Protein AF-A0A419DAK8-F1 (afdb_monomer_lite)

Radius of gyration: 29.43 Å; chains: 1; bounding box: 74×44×88 Å

Structure (mmCIF, N/CA/C/O backbone):
data_AF-A0A419DAK8-F1
#
_entry.id   AF-A0A419DAK8-F1
#
loop_
_atom_site.group_PDB
_atom_site.id
_atom_site.type_symbol
_atom_site.label_atom_id
_atom_site.label_alt_id
_atom_site.label_comp_id
_atom_site.label_asym_id
_atom_site.label_entity_id
_atom_site.label_seq_id
_atom_site.pdbx_PDB_ins_code
_atom_site.Cartn_x
_atom_site.Cartn_y
_atom_site.Cartn_z
_atom_site.occupancy
_atom_site.B_iso_or_equiv
_atom_site.auth_seq_id
_atom_site.auth_comp_id
_atom_site.auth_asym_id
_atom_site.auth_atom_id
_atom_site.pdbx_PDB_model_num
ATOM 1 N N . MET A 1 1 ? 48.525 21.077 -48.543 1.00 56.19 1 MET A N 1
ATOM 2 C CA . MET A 1 1 ? 48.512 20.520 -47.173 1.00 56.19 1 MET A CA 1
ATOM 3 C C . MET A 1 1 ? 47.841 19.169 -47.250 1.00 56.19 1 MET A C 1
ATOM 5 O O . MET A 1 1 ? 46.757 19.087 -47.816 1.00 56.19 1 MET A O 1
ATOM 9 N N . ASN A 1 2 ? 48.537 18.115 -46.832 1.00 69.75 2 ASN A N 1
ATOM 10 C CA . ASN A 1 2 ? 48.095 16.740 -47.052 1.00 69.75 2 ASN A CA 1
ATOM 11 C C . ASN A 1 2 ? 46.894 16.428 -46.152 1.00 69.75 2 ASN A C 1
ATOM 13 O O . ASN A 1 2 ? 46.934 16.707 -44.958 1.00 69.75 2 ASN A O 1
ATOM 17 N N . ASN A 1 3 ? 45.851 15.798 -46.702 1.00 80.44 3 ASN A N 1
ATOM 18 C CA . ASN A 1 3 ? 44.637 15.402 -45.966 1.00 80.44 3 ASN A CA 1
ATOM 19 C C . ASN A 1 3 ? 44.929 14.545 -44.716 1.00 80.44 3 ASN A C 1
ATOM 21 O O . ASN A 1 3 ? 44.118 14.469 -43.802 1.00 80.44 3 ASN A O 1
ATOM 25 N N . VAL A 1 4 ? 46.099 13.907 -44.659 1.00 86.81 4 VAL A N 1
ATOM 26 C CA . VAL A 1 4 ? 46.560 13.118 -43.509 1.00 86.81 4 VAL A CA 1
ATOM 27 C C . VAL A 1 4 ? 46.929 14.007 -42.311 1.00 86.81 4 VAL A C 1
ATOM 29 O O . VAL A 1 4 ? 46.666 13.643 -41.168 1.00 86.81 4 VAL A O 1
ATOM 32 N N . GLU A 1 5 ? 47.492 15.195 -42.546 1.00 83.81 5 GLU A N 1
ATOM 33 C CA . GLU A 1 5 ? 47.896 16.118 -41.475 1.00 83.81 5 GLU A CA 1
ATOM 34 C C . GLU A 1 5 ? 46.681 16.759 -40.795 1.00 83.81 5 GLU A C 1
ATOM 36 O O . GLU A 1 5 ? 46.658 16.895 -39.572 1.00 83.81 5 GLU A O 1
ATOM 41 N N . THR A 1 6 ? 45.639 17.094 -41.566 1.00 86.25 6 THR A N 1
ATOM 42 C CA . THR A 1 6 ? 44.396 17.662 -41.021 1.00 86.25 6 THR A CA 1
ATOM 43 C C . THR A 1 6 ? 43.626 16.645 -40.181 1.00 86.25 6 THR A C 1
ATOM 45 O O . THR A 1 6 ? 43.106 17.005 -39.126 1.00 86.25 6 THR A O 1
ATOM 48 N N . ILE A 1 7 ? 43.608 15.370 -40.589 1.00 88.25 7 ILE A N 1
ATOM 49 C CA . ILE A 1 7 ? 42.976 14.283 -39.826 1.00 88.25 7 ILE A CA 1
ATOM 50 C C . ILE A 1 7 ? 43.720 14.029 -38.509 1.00 88.25 7 ILE A C 1
ATOM 52 O O . ILE A 1 7 ? 43.078 13.929 -37.465 1.00 88.25 7 ILE A O 1
ATOM 56 N N . ASN A 1 8 ? 45.057 13.985 -38.519 1.00 89.19 8 ASN A N 1
ATOM 57 C CA . ASN A 1 8 ? 45.836 13.791 -37.290 1.00 89.19 8 ASN A CA 1
ATOM 58 C C . ASN A 1 8 ? 45.675 14.954 -36.302 1.00 89.19 8 ASN A C 1
ATOM 60 O O . ASN A 1 8 ? 45.572 14.729 -35.095 1.00 89.19 8 ASN A O 1
ATOM 64 N N . LEU A 1 9 ? 45.613 16.192 -36.799 1.00 88.50 9 LEU A N 1
ATOM 65 C CA . LEU A 1 9 ? 45.385 17.365 -35.957 1.00 88.50 9 LEU A CA 1
ATOM 66 C C . LEU A 1 9 ? 43.977 17.335 -35.342 1.00 88.50 9 LEU A C 1
ATOM 68 O O . LEU A 1 9 ? 43.826 17.554 -34.140 1.00 88.50 9 LEU A O 1
ATOM 72 N N . LEU A 1 10 ? 42.955 16.985 -36.130 1.00 91.19 10 LEU A N 1
ATOM 73 C CA . LEU A 1 10 ? 41.580 16.846 -35.644 1.00 91.19 10 LEU A CA 1
ATOM 74 C C . LEU A 1 10 ? 41.450 15.728 -34.596 1.00 91.19 10 LEU A C 1
ATOM 76 O O . LEU A 1 10 ? 40.793 15.912 -33.569 1.00 91.19 10 LEU A O 1
ATOM 80 N N . ALA A 1 11 ? 42.120 14.594 -34.819 1.00 91.50 11 ALA A N 1
ATOM 81 C CA . ALA A 1 11 ? 42.155 13.485 -33.873 1.00 91.50 11 ALA A CA 1
ATOM 82 C C . ALA A 1 11 ? 42.798 13.899 -32.538 1.00 91.50 11 ALA A C 1
ATOM 84 O O . ALA A 1 11 ? 42.240 13.607 -31.479 1.00 91.50 11 ALA A O 1
ATOM 85 N N . SER A 1 12 ? 43.905 14.651 -32.562 1.00 92.56 12 SER A N 1
ATOM 86 C CA . SER A 1 12 ? 44.564 15.123 -31.335 1.00 92.56 12 SER A CA 1
ATOM 87 C C . SER A 1 12 ? 43.668 16.068 -30.518 1.00 92.56 12 SER A C 1
ATOM 89 O O . SER A 1 12 ? 43.545 15.903 -29.302 1.00 92.56 12 SER A O 1
ATOM 91 N N . ILE A 1 13 ? 42.951 16.982 -31.187 1.00 93.56 13 ILE A N 1
ATOM 92 C CA . ILE A 1 13 ? 41.992 17.887 -30.536 1.00 93.56 13 ILE A CA 1
ATOM 93 C C . ILE A 1 13 ? 40.831 17.095 -29.926 1.00 93.56 13 ILE A C 1
ATOM 95 O O . ILE A 1 13 ? 40.472 17.326 -28.771 1.00 93.56 13 ILE A O 1
ATOM 99 N N . SER A 1 14 ? 40.268 16.130 -30.660 1.00 93.75 14 SER A N 1
ATOM 100 C CA . SER A 1 14 ? 39.177 15.293 -30.142 1.00 93.75 14 SER A CA 1
ATOM 101 C C . SER A 1 14 ? 39.597 14.486 -28.906 1.00 93.75 14 SER A C 1
ATOM 103 O O . SER A 1 14 ? 38.854 14.437 -27.926 1.00 93.75 14 SER A O 1
ATOM 105 N N . SER A 1 15 ? 40.819 13.937 -28.900 1.00 96.00 15 SER A N 1
ATOM 106 C CA . SER A 1 15 ? 41.372 13.208 -27.755 1.00 96.00 15 SER A CA 1
ATOM 107 C C . SER A 1 15 ? 41.561 14.112 -26.538 1.00 96.00 15 SER A C 1
ATOM 109 O O . SER A 1 15 ? 41.317 13.678 -25.413 1.00 96.00 15 SER A O 1
ATOM 111 N N . LEU A 1 16 ? 41.974 15.367 -26.743 1.00 94.62 16 LEU A N 1
ATOM 112 C CA . LEU A 1 16 ? 42.128 16.340 -25.663 1.00 94.62 16 LEU A CA 1
ATOM 113 C C . LEU A 1 16 ? 40.773 16.686 -25.027 1.00 94.62 16 LEU A C 1
ATOM 115 O O . LEU A 1 16 ? 40.650 16.709 -23.803 1.00 94.62 16 LEU A O 1
ATOM 119 N N . VAL A 1 17 ? 39.741 16.903 -25.847 1.00 96.12 17 VAL A N 1
ATOM 120 C CA . VAL A 1 17 ? 38.380 17.192 -25.367 1.00 96.12 17 VAL A CA 1
ATOM 121 C C . VAL A 1 17 ? 37.803 16.001 -24.597 1.00 96.12 17 VAL A C 1
ATOM 123 O O . VAL A 1 17 ? 37.253 16.183 -23.510 1.00 96.12 17 VAL A O 1
ATOM 126 N N . LEU A 1 18 ? 37.980 14.781 -25.113 1.00 94.88 18 LEU A N 1
ATOM 127 C CA . LEU A 1 18 ? 37.565 13.549 -24.436 1.00 94.88 18 LEU A CA 1
ATOM 128 C C . LEU A 1 18 ? 38.264 13.374 -23.082 1.00 94.88 18 LEU A C 1
ATOM 130 O O . LEU A 1 18 ? 37.610 13.009 -22.107 1.00 94.88 18 LEU A O 1
ATOM 134 N N . ALA A 1 19 ? 39.559 13.686 -22.989 1.00 96.38 19 ALA A N 1
ATOM 135 C CA . ALA A 1 19 ? 40.299 13.614 -21.731 1.00 96.38 19 ALA A CA 1
ATOM 136 C C . ALA A 1 19 ? 39.763 14.606 -20.683 1.00 96.38 19 ALA A C 1
ATOM 138 O O . ALA A 1 19 ? 39.567 14.237 -19.524 1.00 96.38 19 ALA A O 1
ATOM 139 N N . ILE A 1 20 ? 39.461 15.845 -21.085 1.00 96.69 20 ILE A N 1
ATOM 140 C CA . ILE A 1 20 ? 38.882 16.858 -20.189 1.00 96.69 20 ILE A CA 1
ATOM 141 C C . ILE A 1 20 ? 37.490 16.423 -19.707 1.00 96.69 20 ILE A C 1
ATOM 143 O O . ILE A 1 20 ? 37.195 16.513 -18.513 1.00 96.69 20 ILE A O 1
ATOM 147 N N . LEU A 1 21 ? 36.652 15.903 -20.611 1.00 96.31 21 LEU A N 1
ATOM 148 C CA . LEU A 1 21 ? 35.329 15.374 -20.268 1.00 96.31 21 LEU A CA 1
ATOM 149 C C . LEU A 1 21 ? 35.412 14.193 -19.298 1.00 96.31 21 LEU A C 1
ATOM 151 O O . LEU A 1 21 ? 34.655 14.150 -18.331 1.00 96.31 21 LEU A O 1
ATOM 155 N N . ALA A 1 22 ? 36.347 13.266 -19.509 1.00 96.69 22 ALA A N 1
ATOM 156 C CA . ALA A 1 22 ? 36.540 12.125 -18.621 1.00 96.69 22 ALA A CA 1
ATOM 157 C C . ALA A 1 22 ? 36.923 12.567 -17.198 1.00 96.69 22 ALA A C 1
ATOM 159 O O . ALA A 1 22 ? 36.334 12.092 -16.225 1.00 96.69 22 ALA A O 1
ATOM 160 N N . ILE A 1 23 ? 37.846 13.528 -17.066 1.00 96.44 23 ILE A N 1
ATOM 161 C CA . ILE A 1 23 ? 38.228 14.100 -15.764 1.00 96.44 23 ILE A CA 1
ATOM 162 C C . ILE A 1 23 ? 37.021 14.775 -15.101 1.00 96.44 23 ILE A C 1
ATOM 164 O O . ILE A 1 23 ? 36.773 14.577 -13.910 1.00 96.44 23 ILE A O 1
ATOM 168 N N . TYR A 1 24 ? 36.238 15.534 -15.869 1.00 97.00 24 TYR A N 1
ATOM 169 C CA . TYR A 1 24 ? 35.046 16.206 -15.359 1.00 97.00 24 TYR A CA 1
ATOM 170 C C . TYR A 1 24 ? 34.000 15.212 -14.833 1.00 97.00 24 TYR A C 1
ATOM 172 O O . TYR A 1 24 ? 33.530 15.351 -13.702 1.00 97.00 24 TYR A O 1
ATOM 180 N N . ILE A 1 25 ? 33.682 14.177 -15.614 1.00 93.00 25 ILE A N 1
ATOM 181 C CA . ILE A 1 25 ? 32.734 13.123 -15.230 1.00 93.00 25 ILE A CA 1
ATOM 182 C C . ILE A 1 25 ? 33.233 12.380 -13.985 1.00 93.00 25 ILE A C 1
ATOM 184 O O . ILE A 1 25 ? 32.455 12.141 -13.063 1.00 93.00 25 ILE A O 1
ATOM 188 N N . SER A 1 26 ? 34.534 12.081 -13.905 1.00 96.12 26 SER A N 1
ATOM 189 C CA . SER A 1 26 ? 35.131 11.441 -12.728 1.00 96.12 26 SER A CA 1
ATOM 190 C C . SER A 1 26 ? 34.967 12.287 -11.461 1.00 96.12 26 SER A C 1
ATOM 192 O O . SER A 1 26 ? 34.633 11.749 -10.405 1.00 96.12 26 SER A O 1
ATOM 194 N N . LEU A 1 27 ? 35.170 13.606 -11.541 1.00 95.44 27 LEU A N 1
ATOM 195 C CA . LEU A 1 27 ? 34.976 14.512 -10.403 1.00 95.44 27 LEU A CA 1
ATOM 196 C C . LEU A 1 27 ? 33.501 14.636 -10.008 1.00 95.44 27 LEU A C 1
ATOM 198 O O . LEU A 1 27 ? 33.183 14.697 -8.818 1.00 95.44 27 LEU A O 1
ATOM 202 N N . TYR A 1 28 ? 32.602 14.657 -10.993 1.00 95.00 28 TYR A N 1
ATOM 203 C CA . TYR A 1 28 ? 31.161 14.682 -10.759 1.00 95.00 28 TYR A CA 1
ATOM 204 C C . TYR A 1 28 ? 30.690 13.422 -10.023 1.00 95.00 28 TYR A C 1
ATOM 206 O O . TYR A 1 28 ? 30.049 13.528 -8.974 1.00 95.00 28 TYR A O 1
ATOM 214 N N . PHE A 1 29 ? 31.073 12.236 -10.507 1.00 94.31 29 PHE A N 1
ATOM 215 C CA . PHE A 1 29 ? 30.744 10.970 -9.850 1.00 94.31 29 PHE A CA 1
ATOM 216 C C . PHE A 1 29 ? 31.337 10.876 -8.448 1.00 94.31 29 PHE A C 1
ATOM 218 O O . PHE A 1 29 ? 30.654 10.420 -7.535 1.00 94.31 29 PHE A O 1
ATOM 225 N N . PHE A 1 30 ? 32.562 11.363 -8.239 1.00 94.44 30 PHE A N 1
ATOM 226 C CA . PHE A 1 30 ? 33.169 11.372 -6.910 1.00 94.44 30 PHE A CA 1
ATOM 227 C C . PHE A 1 30 ? 32.363 12.215 -5.911 1.00 94.44 30 PHE A C 1
ATOM 229 O O . PHE A 1 30 ? 32.101 11.772 -4.792 1.00 94.44 30 PHE A O 1
ATOM 236 N N . ARG A 1 31 ? 31.912 13.411 -6.318 1.00 92.81 31 ARG A N 1
ATOM 237 C CA . ARG A 1 31 ? 31.055 14.260 -5.473 1.00 92.81 31 ARG A CA 1
ATOM 238 C C . ARG A 1 31 ? 29.701 13.609 -5.205 1.00 92.81 31 ARG A C 1
ATOM 240 O O . ARG A 1 31 ? 29.290 13.532 -4.052 1.00 92.81 31 ARG A O 1
ATOM 247 N N . SER A 1 32 ? 29.055 13.084 -6.244 1.00 91.31 32 SER A N 1
ATOM 248 C CA . SER A 1 32 ? 27.764 12.401 -6.121 1.00 91.31 32 SER A CA 1
ATOM 249 C C . SER A 1 32 ? 27.844 11.179 -5.195 1.00 91.31 32 SER A C 1
ATOM 251 O O . SER A 1 32 ? 26.999 11.016 -4.315 1.00 91.31 32 SER A O 1
ATOM 253 N N . SER A 1 33 ? 28.911 10.379 -5.306 1.00 87.06 33 SER A N 1
ATOM 254 C CA . SER A 1 33 ? 29.167 9.234 -4.426 1.00 87.06 33 SER A CA 1
ATOM 255 C C . SER A 1 33 ? 29.340 9.667 -2.972 1.00 87.06 33 SER A C 1
ATOM 257 O O . SER A 1 33 ? 28.749 9.064 -2.080 1.00 87.06 33 SER A O 1
ATOM 259 N N . LYS A 1 34 ? 30.096 10.7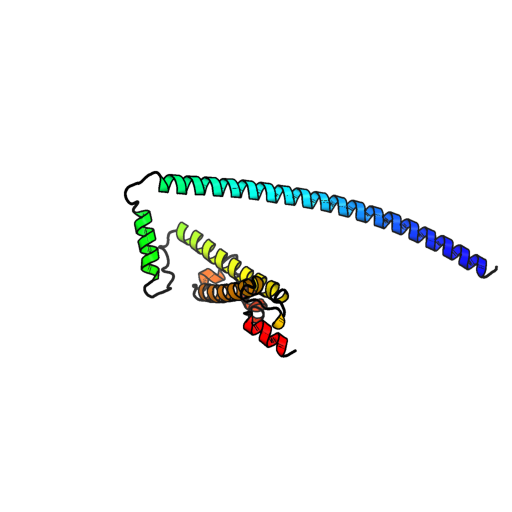44 -2.716 1.00 92.50 34 LYS A N 1
ATOM 260 C CA . LYS A 1 34 ? 30.300 11.273 -1.357 1.00 92.50 34 LYS A CA 1
ATOM 261 C C . LYS A 1 34 ? 29.016 11.813 -0.732 1.00 92.50 34 LYS A C 1
ATOM 263 O O . LYS A 1 34 ? 28.794 11.627 0.463 1.00 92.50 34 LYS A O 1
ATOM 268 N N . ASP A 1 35 ? 28.157 12.449 -1.519 1.00 89.38 35 ASP A N 1
ATOM 269 C CA . ASP A 1 35 ? 26.854 12.910 -1.035 1.00 89.38 35 ASP A CA 1
ATOM 270 C C . ASP A 1 35 ? 25.893 11.741 -0.782 1.00 89.38 35 ASP A C 1
ATOM 272 O O . ASP A 1 35 ? 25.127 11.771 0.183 1.00 89.38 35 ASP A O 1
ATOM 276 N N . SER A 1 36 ? 25.962 10.684 -1.595 1.00 85.25 36 SER A N 1
ATOM 277 C CA . SER A 1 36 ? 25.197 9.455 -1.373 1.00 85.25 36 SER A CA 1
ATOM 278 C C . SER A 1 36 ? 25.648 8.721 -0.107 1.00 85.25 36 SER A C 1
ATOM 280 O O . SER A 1 36 ? 24.800 8.326 0.687 1.00 85.25 36 SER A O 1
ATOM 282 N N . GLU A 1 37 ? 26.959 8.603 0.136 1.00 86.88 37 GLU A N 1
ATOM 283 C CA . GLU A 1 37 ? 27.511 8.028 1.375 1.00 86.88 37 GLU A CA 1
ATOM 284 C C . GLU A 1 37 ? 26.964 8.751 2.614 1.00 86.88 37 GLU A C 1
ATOM 286 O O . GLU A 1 37 ? 26.468 8.106 3.537 1.00 86.88 37 GLU A O 1
ATOM 291 N N . LYS A 1 38 ? 26.961 10.091 2.607 1.00 88.69 38 LYS A N 1
ATOM 292 C CA . LYS A 1 38 ? 26.405 10.890 3.713 1.00 88.69 38 LYS A CA 1
ATOM 293 C C . LYS A 1 38 ? 24.913 10.640 3.924 1.00 88.69 38 LYS A C 1
ATOM 295 O O . LYS A 1 38 ? 24.468 10.524 5.063 1.00 88.69 38 LYS A O 1
ATOM 300 N N . LYS A 1 39 ? 24.128 10.562 2.844 1.00 84.62 39 LYS A N 1
ATOM 301 C CA . LYS A 1 39 ? 22.685 10.275 2.929 1.00 84.62 39 LYS A CA 1
ATOM 302 C C . LYS A 1 39 ? 22.423 8.881 3.497 1.00 84.62 39 LYS A C 1
ATOM 304 O O . LYS A 1 39 ? 21.533 8.738 4.331 1.00 84.62 39 LYS A O 1
ATOM 309 N N . VAL A 1 40 ? 23.212 7.886 3.090 1.00 82.44 40 VAL A N 1
ATOM 310 C CA . VAL A 1 40 ? 23.131 6.517 3.619 1.00 82.44 40 VAL A CA 1
ATOM 311 C C . VAL A 1 40 ? 23.509 6.483 5.098 1.00 82.44 40 VAL A C 1
ATOM 313 O O . VAL A 1 40 ? 22.791 5.870 5.877 1.00 82.44 40 VAL A O 1
ATOM 316 N N . GLU A 1 41 ? 24.563 7.185 5.520 1.00 88.81 41 GLU A N 1
ATOM 317 C CA . GLU A 1 41 ? 24.951 7.260 6.936 1.00 88.81 41 GLU A CA 1
ATOM 318 C C . GLU A 1 41 ? 23.851 7.897 7.804 1.00 88.81 41 GLU A C 1
ATOM 320 O O . GLU A 1 41 ? 23.533 7.394 8.883 1.00 88.81 41 GLU A O 1
ATOM 325 N N . ILE A 1 42 ? 23.227 8.979 7.325 1.00 86.50 42 ILE A N 1
ATOM 326 C CA . ILE A 1 42 ? 22.103 9.633 8.012 1.00 86.50 42 ILE A CA 1
ATOM 327 C C . ILE A 1 42 ? 20.900 8.688 8.100 1.00 86.50 42 ILE A C 1
ATOM 329 O O . ILE A 1 42 ? 20.299 8.565 9.167 1.00 86.50 42 ILE A O 1
ATOM 333 N N . ALA A 1 43 ? 20.559 8.005 7.004 1.00 81.19 43 ALA A N 1
ATOM 334 C CA . ALA A 1 43 ? 19.472 7.032 6.988 1.00 81.19 43 ALA A CA 1
ATOM 335 C C . ALA A 1 43 ? 19.747 5.864 7.946 1.00 81.19 43 ALA A C 1
ATOM 337 O O . ALA A 1 43 ? 18.859 5.477 8.701 1.00 81.19 43 ALA A O 1
ATOM 338 N N . LEU A 1 44 ? 20.984 5.359 7.983 1.00 83.31 44 LEU A N 1
ATOM 339 C CA . LEU A 1 44 ? 21.394 4.276 8.873 1.00 83.31 44 LEU A CA 1
ATOM 340 C C . LEU A 1 44 ? 21.281 4.688 10.346 1.00 83.31 44 LEU A C 1
ATOM 342 O O . LEU A 1 44 ? 20.696 3.953 11.136 1.00 83.31 44 LEU A O 1
ATOM 346 N N . LYS A 1 45 ? 21.733 5.898 10.703 1.00 85.56 45 LYS A N 1
ATOM 347 C CA . LYS A 1 45 ? 21.533 6.474 12.046 1.00 85.56 45 LYS A CA 1
ATOM 348 C C . LYS A 1 45 ? 20.047 6.651 12.381 1.00 85.56 45 LYS A C 1
ATOM 350 O O . LYS A 1 45 ? 19.623 6.398 13.509 1.00 85.56 45 LYS A O 1
ATOM 355 N N . GLY A 1 46 ? 19.228 7.049 11.408 1.00 84.81 46 GLY A N 1
ATOM 356 C CA . GLY A 1 46 ? 17.771 7.113 11.554 1.00 84.81 46 GLY A CA 1
ATOM 357 C C . GLY A 1 46 ? 17.150 5.744 11.860 1.00 84.81 46 GLY A C 1
ATOM 358 O O . GLY A 1 46 ? 16.364 5.616 12.795 1.00 84.81 46 GLY A O 1
ATOM 359 N N . ILE A 1 47 ? 17.558 4.699 11.141 1.00 80.25 47 ILE A N 1
ATOM 360 C CA . ILE A 1 47 ? 17.087 3.323 11.361 1.00 80.25 47 ILE A CA 1
ATOM 361 C C . ILE A 1 47 ? 17.565 2.781 12.711 1.00 80.25 47 ILE A C 1
ATOM 363 O O . ILE A 1 47 ? 16.792 2.145 13.426 1.00 80.25 47 ILE A O 1
ATOM 367 N N . GLU A 1 48 ? 18.810 3.051 13.099 1.00 86.44 48 GLU A N 1
ATOM 368 C CA . GLU A 1 48 ? 19.362 2.634 14.389 1.00 86.44 48 GLU A CA 1
ATOM 369 C C . GLU A 1 48 ? 18.587 3.267 15.556 1.00 86.44 48 GLU A C 1
ATOM 371 O O . GLU A 1 48 ? 18.213 2.587 16.511 1.00 86.44 48 GLU A O 1
ATOM 376 N N . THR A 1 49 ? 18.261 4.560 15.464 1.00 86.00 49 THR A N 1
ATOM 377 C CA . THR A 1 49 ? 17.458 5.247 16.493 1.00 86.00 49 THR A CA 1
ATOM 378 C C . THR A 1 49 ? 16.017 4.734 16.558 1.00 86.00 49 THR A C 1
ATOM 380 O O . THR A 1 49 ? 15.479 4.565 17.659 1.00 86.00 49 THR A O 1
ATOM 383 N N . GLN A 1 50 ? 15.399 4.426 15.413 1.00 74.44 50 GLN A N 1
ATOM 384 C CA . GLN A 1 50 ? 14.075 3.799 15.361 1.00 74.44 50 GLN A CA 1
ATOM 385 C C . GLN A 1 50 ? 14.097 2.381 15.945 1.00 74.44 50 GLN A C 1
ATOM 387 O O . GLN A 1 50 ? 13.253 2.061 16.779 1.00 74.44 50 GLN A O 1
ATOM 392 N N . THR A 1 51 ? 15.098 1.569 15.602 1.00 85.56 51 THR A N 1
ATOM 393 C CA . THR A 1 51 ? 15.285 0.209 16.135 1.00 85.56 51 THR A CA 1
ATOM 394 C C . THR A 1 51 ? 15.497 0.228 17.648 1.00 85.56 51 THR A C 1
ATOM 396 O O . THR A 1 51 ? 14.811 -0.488 18.369 1.00 85.56 51 THR A O 1
ATOM 399 N N . ASN A 1 52 ? 16.351 1.122 18.156 1.00 84.38 52 ASN A N 1
ATOM 400 C CA . ASN A 1 52 ? 16.556 1.310 19.597 1.00 84.38 52 ASN A CA 1
ATOM 401 C C . ASN A 1 52 ? 15.273 1.744 20.327 1.00 84.38 52 ASN A C 1
ATOM 403 O O . ASN A 1 52 ? 15.076 1.433 21.501 1.00 84.38 52 ASN A O 1
ATOM 407 N N . SER A 1 53 ? 14.391 2.486 19.654 1.00 81.19 53 SER A N 1
ATOM 408 C CA . SER A 1 53 ? 13.090 2.872 20.213 1.00 81.19 53 SER A CA 1
ATOM 409 C C . SER A 1 53 ? 12.109 1.698 20.215 1.00 81.19 53 SER A C 1
ATOM 411 O O . SER A 1 53 ? 11.376 1.517 21.189 1.00 81.19 53 SER A O 1
ATOM 413 N N . LEU A 1 54 ? 12.133 0.877 19.163 1.00 77.56 54 LEU A N 1
ATOM 414 C CA . LEU A 1 54 ? 11.337 -0.343 19.056 1.00 77.56 54 LEU A CA 1
ATOM 415 C C . LEU A 1 54 ? 11.736 -1.365 20.130 1.00 77.56 54 LEU A C 1
ATOM 417 O O . LEU A 1 54 ? 10.869 -1.918 20.798 1.00 77.56 54 LEU A O 1
ATOM 421 N N . ASP A 1 55 ? 13.034 -1.545 20.366 1.00 84.75 55 ASP A N 1
ATOM 422 C CA . ASP A 1 55 ? 13.564 -2.452 21.390 1.00 84.75 55 ASP A CA 1
ATOM 423 C C . ASP A 1 55 ? 13.147 -2.030 22.811 1.00 84.75 55 ASP A C 1
ATOM 425 O O . ASP A 1 55 ? 12.690 -2.838 23.626 1.00 84.75 55 ASP A O 1
ATOM 429 N N . LYS A 1 56 ? 13.160 -0.719 23.090 1.00 86.69 56 LYS A N 1
ATOM 430 C CA . LYS A 1 56 ? 12.615 -0.163 24.341 1.00 86.69 56 LYS A CA 1
ATOM 431 C C . LYS A 1 56 ? 11.115 -0.420 24.491 1.00 86.69 56 LYS A C 1
ATOM 433 O O . LYS A 1 56 ? 10.653 -0.699 25.599 1.00 86.69 56 LYS A O 1
ATOM 438 N N . LEU A 1 57 ? 10.346 -0.312 23.405 1.00 80.69 57 LEU A N 1
ATOM 439 C CA . LEU A 1 57 ? 8.913 -0.618 23.417 1.00 80.69 57 LEU A CA 1
ATOM 440 C C . LEU A 1 57 ? 8.666 -2.102 23.684 1.00 80.69 57 LEU A C 1
ATOM 442 O O . LEU A 1 57 ? 7.851 -2.419 24.550 1.00 80.69 57 LEU A O 1
ATOM 446 N N . ILE A 1 58 ? 9.396 -2.991 23.008 1.00 80.75 58 ILE A N 1
ATOM 447 C CA . ILE A 1 58 ? 9.313 -4.442 23.213 1.00 80.75 58 ILE A CA 1
ATOM 448 C C . ILE A 1 58 ? 9.652 -4.787 24.660 1.00 80.75 58 ILE A C 1
ATOM 450 O O . ILE A 1 58 ? 8.873 -5.477 25.310 1.00 80.75 58 ILE A O 1
ATOM 454 N N . THR A 1 59 ? 10.741 -4.239 25.203 1.00 86.62 59 THR A N 1
ATOM 455 C CA . THR A 1 59 ? 11.136 -4.452 26.602 1.00 86.62 59 THR A CA 1
ATOM 456 C C . THR A 1 59 ? 10.029 -4.018 27.563 1.00 86.62 59 THR A C 1
ATOM 458 O O . THR A 1 59 ? 9.633 -4.778 28.442 1.00 86.62 59 THR A O 1
ATOM 461 N N . ARG A 1 60 ? 9.442 -2.832 27.359 1.00 83.88 60 ARG A N 1
ATOM 462 C CA . ARG A 1 60 ? 8.344 -2.324 28.198 1.00 83.88 60 ARG A CA 1
ATOM 463 C C . ARG A 1 60 ? 7.069 -3.169 28.078 1.00 83.88 60 ARG A C 1
ATOM 465 O O . ARG A 1 60 ? 6.343 -3.329 29.058 1.00 83.88 60 ARG A O 1
ATOM 472 N N . ILE A 1 61 ? 6.767 -3.687 26.890 1.00 80.75 61 ILE A N 1
ATOM 473 C CA . ILE A 1 61 ? 5.635 -4.594 26.663 1.00 80.75 61 ILE A CA 1
ATOM 474 C C . ILE A 1 61 ? 5.887 -5.930 27.370 1.00 80.75 61 ILE A C 1
ATOM 476 O O . ILE A 1 61 ? 5.007 -6.431 28.067 1.00 80.75 61 ILE A O 1
ATOM 480 N N . LEU A 1 62 ? 7.098 -6.471 27.257 1.00 88.00 62 LEU A N 1
ATOM 481 C CA . LEU A 1 62 ? 7.498 -7.729 27.877 1.00 88.00 62 LEU A CA 1
ATOM 482 C C . LEU A 1 62 ? 7.512 -7.622 29.407 1.00 88.00 62 LEU A C 1
ATOM 484 O O . LEU A 1 62 ? 7.021 -8.523 30.083 1.00 88.00 62 LEU A O 1
ATOM 488 N N . GLU A 1 63 ? 7.950 -6.490 29.964 1.00 84.88 63 GLU A N 1
ATOM 489 C CA . GLU A 1 63 ? 7.805 -6.173 31.389 1.00 84.88 63 GLU A CA 1
ATOM 490 C C . GLU A 1 63 ? 6.336 -6.139 31.821 1.00 84.88 63 GLU A C 1
ATOM 492 O O . GLU A 1 63 ? 5.992 -6.694 32.865 1.00 84.88 63 GLU A O 1
ATOM 497 N N . ARG A 1 64 ? 5.448 -5.526 31.025 1.00 77.56 64 ARG A N 1
ATOM 498 C CA . ARG A 1 64 ? 4.006 -5.513 31.317 1.00 77.56 64 ARG A CA 1
ATOM 499 C C . ARG A 1 64 ? 3.430 -6.923 31.303 1.00 77.56 64 ARG A C 1
ATOM 501 O O . ARG A 1 64 ? 2.779 -7.292 32.274 1.00 77.56 64 ARG A O 1
ATOM 508 N N . PHE A 1 65 ? 3.703 -7.724 30.274 1.00 80.25 65 PHE A N 1
ATOM 509 C CA . PHE A 1 65 ? 3.245 -9.116 30.211 1.00 80.25 65 PHE A CA 1
ATOM 510 C C . PHE A 1 65 ? 3.787 -9.954 31.367 1.00 80.25 65 PHE A C 1
ATOM 512 O O . PHE A 1 65 ? 3.028 -10.677 32.004 1.00 80.25 65 PHE A O 1
ATOM 519 N N . THR A 1 66 ? 5.069 -9.801 31.696 1.00 82.56 66 THR A N 1
ATOM 520 C CA . THR A 1 66 ? 5.694 -10.485 32.834 1.00 82.56 66 THR A CA 1
ATOM 521 C C . THR A 1 66 ? 5.018 -10.083 34.141 1.00 82.56 66 THR A C 1
ATOM 523 O O . THR A 1 66 ? 4.706 -10.938 34.968 1.00 82.56 66 THR A O 1
ATOM 526 N N . ARG A 1 67 ? 4.718 -8.793 34.324 1.00 75.62 67 ARG A N 1
ATOM 527 C CA . ARG A 1 67 ? 3.994 -8.283 35.494 1.00 75.62 67 ARG A CA 1
ATOM 528 C C . ARG A 1 67 ? 2.562 -8.818 35.575 1.00 75.62 67 ARG A C 1
ATOM 530 O O . ARG A 1 67 ? 2.134 -9.181 36.665 1.00 75.62 67 ARG A O 1
ATOM 537 N N . TYR A 1 68 ? 1.853 -8.914 34.449 1.00 71.81 68 TYR A N 1
ATOM 538 C CA . TYR A 1 68 ? 0.516 -9.517 34.383 1.00 71.81 68 TYR A CA 1
ATOM 539 C C . TYR A 1 68 ? 0.536 -11.023 34.674 1.00 71.81 68 TYR A C 1
ATOM 541 O O . TYR A 1 68 ? -0.347 -11.518 35.363 1.00 71.81 68 TYR A O 1
ATOM 549 N N . ALA A 1 69 ? 1.557 -11.744 34.208 1.00 74.25 69 ALA A N 1
ATOM 550 C CA . ALA A 1 69 ? 1.700 -13.178 34.451 1.00 74.25 69 ALA A CA 1
ATOM 551 C C . ALA A 1 69 ? 2.109 -13.511 35.897 1.00 74.25 69 ALA A C 1
ATOM 553 O O . ALA A 1 69 ? 1.745 -14.562 36.416 1.00 74.25 69 ALA A O 1
ATOM 554 N N . THR A 1 70 ? 2.870 -12.632 36.557 1.00 77.19 70 THR A N 1
ATOM 555 C CA . THR A 1 70 ? 3.434 -12.891 37.897 1.00 77.19 70 THR A CA 1
ATOM 556 C C . THR A 1 70 ? 2.631 -12.283 39.045 1.00 77.19 70 THR A C 1
ATOM 558 O O . THR A 1 70 ? 2.830 -12.672 40.193 1.00 77.19 70 THR A O 1
ATOM 561 N N . SER A 1 71 ? 1.717 -11.348 38.770 1.00 55.31 71 SER A N 1
ATOM 562 C CA . SER A 1 71 ? 0.875 -10.711 39.788 1.00 55.31 71 SER A CA 1
ATOM 563 C C . SER A 1 71 ? -0.600 -11.032 39.523 1.00 55.31 71 SER A C 1
ATOM 565 O O . SER A 1 71 ? -1.217 -10.337 38.715 1.00 55.31 71 SER A O 1
ATOM 567 N N . PRO A 1 72 ? -1.201 -12.039 40.188 1.00 49.88 72 PRO A N 1
ATOM 568 C CA . PRO A 1 72 ? -2.633 -12.290 40.084 1.00 49.88 72 PRO A CA 1
ATOM 569 C C . PRO A 1 72 ? -3.370 -11.165 40.818 1.00 49.88 72 PRO A C 1
ATOM 571 O O . PRO A 1 72 ? -3.636 -11.239 42.017 1.00 49.88 72 PRO A O 1
ATOM 574 N N . ARG A 1 73 ? -3.647 -10.066 40.115 1.00 50.00 73 ARG A N 1
ATOM 575 C CA . ARG A 1 73 ? -4.570 -9.041 40.598 1.00 50.00 73 ARG A CA 1
ATOM 576 C C . ARG A 1 73 ? -5.992 -9.526 40.336 1.00 50.00 73 ARG A C 1
ATOM 578 O O . ARG A 1 73 ? -6.279 -10.045 39.261 1.00 50.00 73 ARG A O 1
ATOM 585 N N . GLN A 1 74 ? -6.848 -9.388 41.351 1.00 51.12 74 GLN A N 1
ATOM 586 C CA . GLN A 1 74 ? -8.293 -9.601 41.253 1.00 51.12 74 GLN A CA 1
ATOM 587 C C . GLN A 1 74 ? -8.816 -8.926 39.986 1.00 51.12 74 GLN A C 1
ATOM 589 O O . GLN A 1 74 ? -8.432 -7.789 39.729 1.00 51.12 74 GLN A O 1
ATOM 594 N N . ALA A 1 75 ? -9.616 -9.667 39.215 1.00 50.38 75 ALA A N 1
ATOM 595 C CA . ALA A 1 75 ? -10.181 -9.299 37.921 1.00 50.38 75 ALA A CA 1
ATOM 596 C C . ALA A 1 75 ? -10.402 -7.783 37.780 1.00 50.38 75 ALA A C 1
ATOM 598 O O . ALA A 1 75 ? -11.382 -7.242 38.287 1.00 50.38 75 ALA A O 1
ATOM 599 N N . ASP A 1 76 ? -9.460 -7.114 37.107 1.00 53.56 76 ASP A N 1
ATOM 600 C CA . ASP A 1 76 ? -9.600 -5.713 36.726 1.00 53.56 76 ASP A CA 1
ATOM 601 C C . ASP A 1 76 ? -10.840 -5.635 35.829 1.00 53.56 76 ASP A C 1
ATOM 603 O O . ASP A 1 76 ? -10.903 -6.306 34.793 1.00 53.56 76 ASP A O 1
ATOM 607 N N . GLU A 1 77 ? -11.812 -4.811 36.213 1.00 56.34 77 GLU A N 1
ATOM 608 C CA . GLU A 1 77 ? -13.052 -4.528 35.473 1.00 56.34 77 GLU A CA 1
ATOM 609 C C . GLU A 1 77 ? -12.791 -4.229 33.984 1.00 56.34 77 GLU A C 1
ATOM 611 O O . GLU A 1 77 ? -13.610 -4.538 33.128 1.00 56.34 77 GLU A O 1
ATOM 616 N N . VAL A 1 78 ? -11.598 -3.722 33.654 1.00 56.91 78 VAL A N 1
ATOM 617 C CA . VAL A 1 78 ? -11.117 -3.452 32.290 1.00 56.91 78 VAL A CA 1
ATOM 618 C C . VAL A 1 78 ? -10.920 -4.726 31.457 1.00 56.91 78 VAL A C 1
ATOM 620 O O . VAL A 1 78 ? -11.192 -4.731 30.260 1.00 56.91 78 VAL A O 1
ATOM 623 N N . SER A 1 79 ? -10.456 -5.818 32.069 1.00 55.25 79 SER A N 1
ATOM 624 C CA . SER A 1 79 ? -10.287 -7.106 31.383 1.00 55.25 79 SER A CA 1
ATOM 625 C C . SER A 1 79 ? -11.630 -7.793 31.132 1.00 55.25 79 SER A C 1
ATOM 627 O O . SER A 1 79 ? -11.827 -8.358 30.061 1.00 55.25 79 SER A O 1
ATOM 629 N N . LEU A 1 80 ? -12.580 -7.647 32.063 1.00 60.16 80 LEU A N 1
ATOM 630 C CA . LEU A 1 80 ? -13.977 -8.049 31.882 1.00 60.16 80 LEU A CA 1
ATOM 631 C C . LEU A 1 80 ? -14.670 -7.219 30.794 1.00 60.16 80 LEU A C 1
ATOM 633 O O . LEU A 1 80 ? -15.351 -7.795 29.956 1.00 60.16 80 LEU A O 1
ATOM 637 N N . LEU A 1 81 ? -14.426 -5.906 30.744 1.00 60.69 81 LEU A N 1
ATOM 638 C CA . LEU A 1 81 ? -14.943 -5.009 29.706 1.00 60.69 81 LEU A CA 1
ATOM 639 C C . LEU A 1 81 ? -14.396 -5.361 28.312 1.00 60.69 81 LEU A C 1
ATOM 641 O O . LEU A 1 81 ? -15.145 -5.370 27.338 1.00 60.69 81 LEU A O 1
ATOM 645 N N . LEU A 1 82 ? -13.102 -5.691 28.209 1.00 59.97 82 LEU A N 1
ATOM 646 C CA . LEU A 1 82 ? -12.490 -6.142 26.955 1.00 59.97 82 LEU A CA 1
ATOM 647 C C . LEU A 1 82 ? -13.011 -7.517 26.530 1.00 59.97 82 LEU A C 1
ATOM 649 O O . LEU A 1 82 ? -13.258 -7.724 25.344 1.00 59.97 82 LEU A O 1
ATOM 653 N N . LEU A 1 83 ? -13.225 -8.435 27.478 1.00 59.59 83 LEU A N 1
ATOM 654 C CA . LEU A 1 83 ? -13.842 -9.729 27.191 1.00 59.59 83 LEU A CA 1
ATOM 655 C C . LEU A 1 83 ? -15.283 -9.542 26.691 1.00 59.59 83 LEU A C 1
ATOM 657 O O . LEU A 1 83 ? -15.646 -10.125 25.677 1.00 59.59 83 LEU A O 1
ATOM 661 N N . GLN A 1 84 ? -16.058 -8.654 27.323 1.00 57.84 84 GLN A N 1
ATOM 662 C CA . GLN A 1 84 ? -17.416 -8.297 26.901 1.00 57.84 84 GLN A CA 1
ATOM 663 C C . GLN A 1 84 ? -17.455 -7.628 25.521 1.00 57.84 84 GLN A C 1
ATOM 665 O O . GLN A 1 84 ? -18.350 -7.928 24.738 1.00 57.84 84 GLN A O 1
ATOM 670 N N . MET A 1 85 ? -16.489 -6.762 25.195 1.00 54.88 85 MET A N 1
ATOM 671 C CA . MET A 1 85 ? -16.368 -6.140 23.866 1.00 54.88 85 MET A CA 1
ATOM 672 C C . MET A 1 85 ? -15.964 -7.134 22.770 1.00 54.88 85 MET A C 1
ATOM 674 O O . MET A 1 85 ? -16.312 -6.951 21.606 1.00 54.88 85 MET A O 1
ATOM 678 N N . ILE A 1 86 ? -15.206 -8.175 23.118 1.00 58.28 86 ILE A N 1
ATOM 679 C CA . ILE A 1 86 ? -14.833 -9.237 22.176 1.00 58.28 86 ILE A CA 1
ATOM 680 C C . ILE A 1 86 ? -15.999 -10.216 21.992 1.00 58.28 86 ILE A C 1
ATOM 682 O O . ILE A 1 86 ? -16.259 -10.654 20.874 1.00 58.28 86 ILE A O 1
ATOM 686 N N . GLU A 1 87 ? -16.734 -10.524 23.059 1.00 53.94 87 GLU A N 1
ATOM 687 C CA . GLU A 1 87 ? -17.882 -11.433 23.035 1.00 53.94 87 GLU A CA 1
ATOM 688 C C . GLU A 1 87 ? -19.115 -10.797 22.364 1.00 53.94 87 GLU A C 1
ATOM 690 O O . GLU A 1 87 ? -19.844 -11.480 21.641 1.00 53.94 87 GLU A O 1
ATOM 695 N N . SER A 1 88 ? -19.296 -9.473 22.474 1.00 48.78 88 SER A N 1
ATOM 696 C CA . SER A 1 88 ? -20.339 -8.730 21.748 1.00 48.78 88 SER A CA 1
ATOM 697 C C . SER A 1 88 ? -20.094 -8.632 20.237 1.00 48.78 88 SER A C 1
A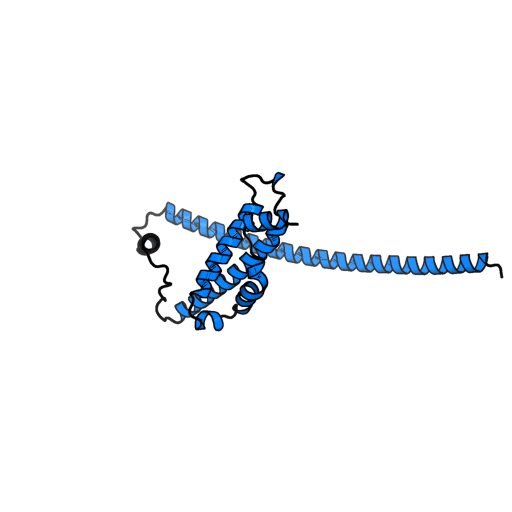TOM 699 O O . SER A 1 88 ? -21.018 -8.326 19.489 1.00 48.78 88 SER A O 1
ATOM 701 N N . ARG A 1 89 ? -18.887 -8.961 19.756 1.00 46.22 89 ARG A N 1
ATOM 702 C CA . ARG A 1 89 ? -18.532 -8.953 18.327 1.00 46.22 89 ARG A CA 1
ATOM 703 C C . ARG A 1 89 ? -19.101 -10.143 17.541 1.00 46.22 89 ARG A C 1
ATOM 705 O O . ARG A 1 89 ? -19.106 -10.103 16.314 1.00 46.22 89 ARG A O 1
ATOM 712 N N . ASN A 1 90 ? -19.586 -11.187 18.221 1.00 46.50 90 ASN A N 1
ATOM 713 C CA . ASN A 1 90 ? -20.146 -12.382 17.575 1.00 46.50 90 ASN A CA 1
ATOM 714 C C . ASN A 1 90 ? -21.647 -12.293 17.255 1.00 46.50 90 ASN A C 1
ATOM 716 O O . ASN A 1 90 ? -22.148 -13.149 16.530 1.00 46.50 90 ASN A O 1
ATOM 720 N N . ASN A 1 91 ? -22.361 -11.274 17.740 1.00 43.06 91 ASN A N 1
ATOM 721 C CA . ASN A 1 91 ? -23.787 -11.104 17.468 1.00 43.06 91 ASN A CA 1
ATOM 722 C C . ASN A 1 91 ? -24.028 -9.807 16.685 1.00 43.06 91 ASN A C 1
ATOM 724 O O . ASN A 1 91 ? -24.063 -8.733 17.265 1.00 43.06 91 ASN A O 1
ATOM 728 N N . THR A 1 92 ? -24.198 -9.955 15.368 1.00 42.69 92 THR A N 1
ATOM 729 C CA . THR A 1 92 ? -25.072 -9.141 14.496 1.00 42.69 92 THR A CA 1
ATOM 730 C C . THR A 1 92 ? -25.195 -7.650 14.830 1.00 42.69 92 THR A C 1
ATOM 732 O O . THR A 1 92 ? -26.097 -7.251 15.553 1.00 42.69 92 THR A O 1
ATOM 735 N N . ASP A 1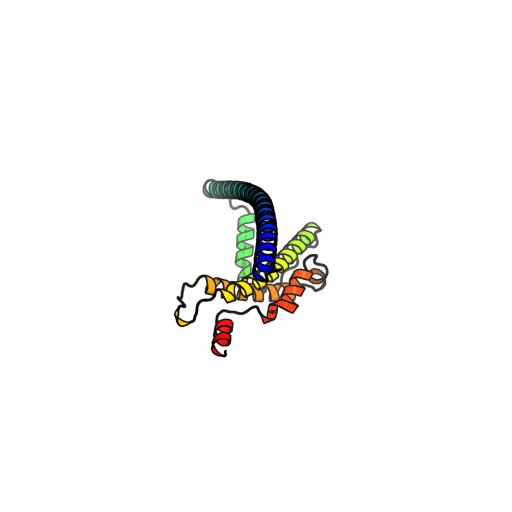 93 ? -24.294 -6.852 14.261 1.00 41.31 93 ASP A N 1
ATOM 736 C CA . ASP A 1 93 ? -24.546 -5.580 13.562 1.00 41.31 93 ASP A CA 1
ATOM 737 C C . ASP A 1 93 ? -23.257 -4.761 13.597 1.00 41.31 93 ASP A C 1
ATOM 739 O O . ASP A 1 93 ? -22.901 -4.128 14.588 1.00 41.31 93 ASP A O 1
ATOM 743 N N . THR A 1 94 ? -22.539 -4.753 12.477 1.00 42.94 94 THR A N 1
ATOM 744 C CA . THR A 1 94 ? -21.376 -3.893 12.242 1.00 42.94 94 THR A CA 1
ATOM 745 C C . THR A 1 94 ? -21.829 -2.450 12.002 1.00 42.94 94 THR A C 1
ATOM 747 O O . THR A 1 94 ? -21.498 -1.835 10.995 1.00 42.94 94 THR A O 1
ATOM 750 N N . ARG A 1 95 ? -22.628 -1.883 12.906 1.00 43.16 95 ARG A N 1
ATOM 751 C CA . ARG A 1 95 ? -22.789 -0.434 12.980 1.00 43.16 95 ARG A CA 1
ATOM 752 C C . ARG A 1 95 ? -21.708 0.065 13.920 1.00 43.16 95 ARG A C 1
ATOM 754 O O . ARG A 1 95 ? -21.631 -0.363 15.066 1.00 43.16 95 ARG A O 1
ATOM 761 N N . LEU A 1 96 ? -20.841 0.941 13.415 1.00 48.34 96 LEU A N 1
ATOM 762 C CA . LEU A 1 96 ? -20.022 1.794 14.266 1.00 48.34 96 LEU A CA 1
ATOM 763 C C . LEU A 1 96 ? -20.983 2.590 15.156 1.00 48.34 96 LEU A C 1
ATOM 765 O O . LEU A 1 96 ? -21.487 3.632 14.738 1.00 48.34 96 LEU A O 1
ATOM 769 N N . ASP A 1 97 ? -21.265 2.084 16.354 1.00 49.16 97 ASP A N 1
ATOM 770 C CA . ASP A 1 97 ? -21.924 2.875 17.379 1.00 49.16 97 ASP A CA 1
ATOM 771 C C . ASP A 1 97 ? -21.016 4.067 17.669 1.00 49.16 97 ASP A C 1
ATOM 773 O O . ASP A 1 97 ? -19.863 3.938 18.091 1.00 49.16 97 ASP A O 1
ATOM 777 N N . THR A 1 98 ? -21.529 5.246 17.332 1.00 45.00 98 THR A N 1
ATOM 778 C CA . THR A 1 98 ? -20.893 6.536 17.571 1.00 45.00 98 THR A CA 1
ATOM 779 C C . THR A 1 98 ? -20.594 6.669 19.064 1.00 45.00 98 THR A C 1
ATOM 781 O O . THR A 1 98 ? -21.543 6.708 19.851 1.00 45.00 98 THR A O 1
ATOM 784 N N . PRO A 1 99 ? -19.317 6.757 19.482 1.00 49.28 99 PRO A N 1
ATOM 785 C CA . PRO A 1 99 ? -18.990 7.020 20.874 1.00 49.28 99 PRO A CA 1
ATOM 786 C C . PRO A 1 99 ? -19.470 8.425 21.237 1.00 49.28 99 PRO A C 1
ATOM 788 O O . PRO A 1 99 ? -19.316 9.351 20.438 1.00 49.28 99 PRO A O 1
ATOM 791 N N . ASP A 1 100 ? -20.014 8.570 22.445 1.00 49.78 100 ASP A N 1
ATOM 792 C CA . ASP A 1 100 ? -20.502 9.825 23.023 1.00 49.78 100 ASP A CA 1
ATOM 793 C C . ASP A 1 100 ? -19.623 11.039 22.682 1.00 49.78 100 ASP A C 1
ATOM 795 O O . ASP A 1 100 ? -18.390 10.979 22.766 1.00 49.78 100 ASP A O 1
ATOM 799 N N . SER A 1 101 ? -20.291 12.147 22.347 1.00 50.34 101 SER A N 1
ATOM 800 C CA . SER A 1 101 ? -19.781 13.445 21.880 1.00 50.34 101 SER A CA 1
ATOM 801 C C . SER A 1 101 ? -18.879 14.193 22.878 1.00 50.34 101 SER A C 1
ATOM 803 O O . SER A 1 101 ? -19.122 15.351 23.216 1.00 50.34 101 SER A O 1
ATOM 805 N N . SER A 1 102 ? -17.813 13.562 23.365 1.00 59.00 102 SER A N 1
ATOM 806 C CA . SER A 1 102 ? -16.710 14.254 24.028 1.00 59.00 102 SER A CA 1
ATOM 807 C C . SER A 1 102 ? -15.694 14.717 22.977 1.00 59.00 102 SER A C 1
ATOM 809 O O . SER A 1 102 ? -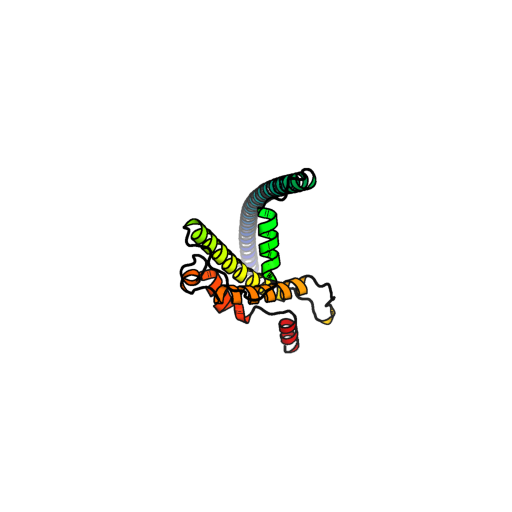15.397 13.994 22.025 1.00 59.00 102 SER A O 1
ATOM 811 N N . ALA A 1 103 ? -15.127 15.916 23.141 1.00 60.19 103 ALA A N 1
ATOM 812 C CA . ALA A 1 103 ? -14.136 16.463 22.205 1.00 60.19 103 ALA A CA 1
ATOM 813 C C . ALA A 1 103 ? -12.931 15.518 21.992 1.00 60.19 103 ALA A C 1
ATOM 815 O O . ALA A 1 103 ? -12.364 15.459 20.905 1.00 60.19 103 ALA A O 1
ATOM 816 N N . THR A 1 104 ? -12.574 14.722 23.007 1.00 59.50 104 THR A N 1
ATOM 817 C CA . THR A 1 104 ? -11.529 13.692 22.921 1.00 59.50 104 THR A CA 1
ATOM 818 C C . THR A 1 104 ? -11.936 12.517 22.027 1.00 59.50 104 THR A C 1
ATOM 820 O O . THR A 1 104 ? -11.119 12.059 21.231 1.00 59.50 104 THR A O 1
ATOM 823 N N . ASN A 1 105 ? -13.194 12.064 22.090 1.00 67.69 105 ASN A N 1
ATOM 824 C CA . ASN A 1 105 ? -13.700 11.006 21.209 1.00 67.69 105 ASN A CA 1
ATOM 825 C C . ASN A 1 105 ? -13.752 11.456 19.748 1.00 67.69 105 ASN A C 1
ATOM 827 O O . ASN A 1 105 ? -13.486 10.655 18.858 1.00 67.69 105 ASN A O 1
ATOM 831 N N . GLN A 1 106 ? -14.027 12.738 19.494 1.00 71.88 106 GLN A N 1
ATOM 832 C CA . GLN A 1 106 ? -14.046 13.273 18.135 1.00 71.88 106 GLN A CA 1
ATOM 833 C C . GLN A 1 106 ? -12.644 13.313 17.510 1.00 71.88 106 GLN A C 1
ATOM 835 O O . GLN A 1 106 ? -12.485 12.885 16.372 1.00 71.88 106 GLN A O 1
ATOM 840 N N . VAL A 1 107 ? -11.615 13.735 18.258 1.00 77.44 107 VAL A N 1
ATOM 841 C CA . VAL A 1 107 ? -10.219 13.710 17.775 1.00 77.44 107 VAL A CA 1
ATOM 842 C C . VAL A 1 107 ? -9.762 12.278 17.487 1.00 77.44 107 VAL A C 1
ATOM 844 O O . VAL A 1 107 ? -9.249 12.006 16.405 1.00 77.44 107 VAL A O 1
ATOM 847 N N . LEU A 1 108 ? -10.017 11.344 18.409 1.00 80.50 108 LEU A N 1
ATOM 848 C CA . LEU A 1 108 ? -9.664 9.932 18.220 1.00 80.50 108 LEU A CA 1
ATOM 849 C C . LEU A 1 108 ? -10.391 9.308 17.024 1.00 80.50 108 LEU A C 1
ATOM 851 O O . LEU A 1 108 ? -9.801 8.528 16.279 1.00 80.50 108 LEU A O 1
ATOM 855 N N . ARG A 1 109 ? -11.660 9.669 16.812 1.00 81.56 109 ARG A N 1
ATOM 856 C CA . ARG A 1 109 ? -12.446 9.228 15.657 1.00 81.56 109 ARG A CA 1
ATOM 857 C C . ARG A 1 109 ? -11.852 9.752 14.351 1.00 81.56 109 ARG A C 1
ATOM 859 O O . ARG A 1 109 ? -11.677 8.973 13.419 1.00 81.56 109 ARG A O 1
ATOM 866 N N . THR A 1 110 ? -11.477 11.028 14.296 1.00 87.25 110 THR A N 1
ATOM 867 C CA . THR A 1 110 ? -10.814 11.614 13.124 1.00 87.25 110 THR A CA 1
ATOM 868 C C . THR A 1 110 ? -9.468 10.946 12.839 1.00 87.25 110 THR A C 1
ATOM 870 O O . THR A 1 110 ? -9.175 10.641 11.680 1.00 87.25 110 THR A O 1
ATOM 873 N N . ASP A 1 111 ? -8.667 10.656 13.865 1.00 86.25 111 ASP A N 1
ATOM 874 C CA . ASP A 1 111 ? -7.379 9.965 13.716 1.00 86.25 111 ASP A CA 1
ATOM 875 C C . ASP A 1 111 ? -7.553 8.521 13.222 1.00 86.25 111 ASP A C 1
ATOM 877 O O . ASP A 1 111 ? -6.811 8.060 12.348 1.00 86.25 111 ASP A O 1
ATOM 881 N N . LEU A 1 112 ? -8.572 7.815 13.719 1.00 89.00 112 LEU A N 1
ATOM 882 C CA . LEU A 1 112 ? -8.910 6.459 13.286 1.00 89.00 112 LEU A CA 1
ATOM 883 C C . LEU A 1 112 ? -9.337 6.436 11.810 1.00 89.00 112 LEU A C 1
ATOM 885 O O . LEU A 1 112 ? -8.806 5.651 11.027 1.00 89.00 112 LEU A O 1
ATOM 889 N N . ILE A 1 113 ? -10.233 7.341 11.408 1.00 90.88 113 ILE A N 1
ATOM 890 C CA . ILE A 1 113 ? -10.683 7.469 10.012 1.00 90.88 113 ILE A CA 1
ATOM 891 C C . ILE A 1 113 ? -9.506 7.824 9.101 1.00 90.88 113 ILE A C 1
ATOM 893 O O . ILE A 1 113 ? -9.329 7.214 8.047 1.00 90.88 113 ILE A O 1
ATOM 897 N N . SER A 1 114 ? -8.654 8.757 9.533 1.00 92.62 114 SER A N 1
ATOM 898 C CA . SER A 1 114 ? -7.433 9.117 8.804 1.00 92.62 114 SER A CA 1
ATOM 899 C C . SER A 1 114 ? -6.527 7.902 8.606 1.00 92.62 114 SER A C 1
ATOM 901 O O . SER A 1 114 ? -5.971 7.707 7.525 1.00 92.62 114 SER A O 1
ATOM 903 N N . SER A 1 115 ? -6.403 7.060 9.634 1.00 92.50 115 SER A N 1
ATOM 904 C CA . SER A 1 115 ? -5.615 5.828 9.573 1.00 92.50 115 SER A CA 1
ATOM 905 C C . SER A 1 115 ? -6.202 4.836 8.571 1.00 92.50 115 SER A C 1
ATOM 907 O O . SER A 1 115 ? -5.450 4.267 7.784 1.00 92.50 115 SER A O 1
ATOM 909 N N . TYR A 1 116 ? -7.530 4.681 8.526 1.00 93.00 116 TYR A N 1
ATOM 910 C CA . TYR A 1 116 ? -8.182 3.839 7.521 1.00 93.00 116 TYR A CA 1
ATOM 911 C C . TYR A 1 116 ? -7.958 4.344 6.097 1.00 93.00 116 TYR A C 1
ATOM 913 O O . TYR A 1 116 ? -7.628 3.543 5.229 1.00 93.00 116 TYR A O 1
ATOM 921 N N . MET A 1 117 ? -8.056 5.653 5.850 1.00 94.62 117 MET A N 1
ATOM 922 C CA . MET A 1 117 ? -7.800 6.226 4.520 1.00 94.62 117 MET A CA 1
ATOM 923 C C . MET A 1 117 ? -6.357 6.003 4.054 1.00 94.62 117 MET A C 1
ATOM 925 O O . MET A 1 117 ? -6.117 5.685 2.890 1.00 94.62 117 MET A O 1
ATOM 929 N N . VAL A 1 118 ? -5.390 6.142 4.965 1.00 95.69 118 VAL A N 1
ATOM 930 C CA . VAL A 1 118 ? -3.975 5.875 4.668 1.00 95.69 118 VAL A CA 1
ATOM 931 C C . VAL A 1 118 ? -3.743 4.386 4.409 1.00 95.69 118 VAL A C 1
ATOM 933 O O . VAL A 1 118 ? -3.062 4.042 3.445 1.00 95.69 118 VAL A O 1
ATOM 936 N N . LEU A 1 119 ? -4.317 3.503 5.232 1.00 95.75 119 LEU A N 1
ATOM 937 C CA . LEU A 1 119 ? -4.221 2.054 5.035 1.00 95.75 119 LEU A CA 1
ATOM 938 C C . LEU A 1 119 ? -4.853 1.625 3.711 1.00 95.75 119 LEU A C 1
ATOM 940 O O . LEU A 1 119 ? -4.260 0.831 2.995 1.00 95.75 119 LEU A O 1
ATOM 944 N N . TYR A 1 120 ? -5.999 2.198 3.350 1.00 97.19 120 TYR A N 1
ATOM 945 C CA . TYR A 1 120 ? -6.681 1.921 2.090 1.00 97.19 120 TYR A CA 1
ATOM 946 C C . TYR A 1 120 ? -5.792 2.243 0.880 1.00 97.19 120 TYR A C 1
ATOM 948 O O . TYR A 1 120 ? -5.601 1.398 0.003 1.00 97.19 120 TYR A O 1
ATOM 956 N N . HIS A 1 121 ? -5.162 3.423 0.877 1.00 97.75 121 HIS A N 1
ATOM 957 C CA . HIS A 1 121 ? -4.190 3.805 -0.154 1.00 97.75 121 HIS A CA 1
ATOM 958 C C . HIS A 1 121 ? -2.979 2.865 -0.181 1.00 97.75 121 HIS A C 1
ATOM 960 O O . HIS A 1 121 ? -2.567 2.393 -1.241 1.00 97.75 121 HIS A O 1
ATOM 966 N N . TYR A 1 122 ? -2.447 2.518 0.990 1.00 97.81 122 TYR A N 1
ATOM 967 C CA . TYR A 1 122 ? -1.309 1.611 1.096 1.00 97.81 122 TYR A CA 1
ATOM 968 C C . TYR A 1 122 ? -1.623 0.193 0.596 1.00 97.81 122 TYR A C 1
ATOM 970 O O . TYR A 1 122 ? -0.788 -0.407 -0.086 1.00 97.81 122 TYR A O 1
ATOM 978 N N . CYS A 1 123 ? -2.817 -0.338 0.877 1.00 97.00 123 CYS A N 1
ATOM 979 C CA . CYS A 1 123 ? -3.277 -1.629 0.365 1.00 97.00 123 CYS A CA 1
ATOM 980 C C . CYS A 1 123 ? -3.343 -1.622 -1.167 1.00 97.00 123 CYS A C 1
ATOM 982 O O . CYS A 1 123 ? -2.846 -2.563 -1.785 1.00 97.00 123 CYS A O 1
ATOM 984 N N . ALA A 1 124 ? -3.850 -0.546 -1.782 1.00 97.75 124 ALA A N 1
ATOM 985 C CA . ALA A 1 124 ? -3.846 -0.398 -3.239 1.00 97.75 124 ALA A CA 1
ATOM 986 C C . ALA A 1 124 ? -2.431 -0.415 -3.825 1.00 97.75 124 ALA A C 1
ATOM 988 O O . ALA A 1 124 ? -2.136 -1.221 -4.707 1.00 97.75 124 ALA A O 1
ATOM 989 N N . VAL A 1 125 ? -1.539 0.441 -3.316 1.00 97.81 125 VAL A N 1
ATOM 990 C CA . VAL A 1 125 ? -0.154 0.536 -3.807 1.00 97.81 125 VAL A CA 1
ATOM 991 C C . VAL A 1 125 ? 0.579 -0.793 -3.641 1.00 97.81 125 VAL A C 1
ATOM 993 O O . VAL A 1 125 ? 1.245 -1.254 -4.569 1.00 97.81 125 VAL A O 1
ATOM 996 N N . THR A 1 126 ? 0.437 -1.427 -2.475 1.00 97.56 126 THR A N 1
ATOM 997 C CA . THR A 1 126 ? 1.072 -2.715 -2.171 1.00 97.56 126 THR A CA 1
ATOM 998 C C . THR A 1 126 ? 0.568 -3.803 -3.105 1.00 97.56 126 THR A C 1
ATOM 1000 O O . THR A 1 126 ? 1.378 -4.544 -3.658 1.00 97.56 126 THR A O 1
ATOM 1003 N N . ASN A 1 127 ? -0.748 -3.873 -3.323 1.00 98.12 127 ASN A N 1
ATOM 1004 C CA . ASN A 1 127 ? -1.345 -4.838 -4.232 1.00 98.12 127 ASN A CA 1
ATOM 1005 C C . ASN A 1 127 ? -0.804 -4.648 -5.655 1.00 98.12 127 ASN A C 1
ATOM 1007 O O . ASN A 1 127 ? -0.208 -5.572 -6.202 1.00 98.12 127 ASN A O 1
ATOM 1011 N N . ILE A 1 128 ? -0.916 -3.438 -6.215 1.00 97.62 128 ILE A N 1
ATOM 1012 C CA . ILE A 1 128 ? -0.475 -3.120 -7.584 1.00 97.62 128 ILE A CA 1
ATOM 1013 C C . ILE A 1 128 ? 1.015 -3.434 -7.774 1.00 97.62 128 ILE A C 1
ATOM 1015 O O . ILE A 1 128 ? 1.397 -4.053 -8.767 1.00 97.62 128 ILE A O 1
ATOM 1019 N N . ALA A 1 129 ? 1.866 -3.062 -6.814 1.00 96.50 129 ALA A N 1
ATOM 1020 C CA . ALA A 1 129 ? 3.293 -3.359 -6.881 1.00 96.50 129 ALA A CA 1
ATOM 1021 C C . ALA A 1 129 ? 3.568 -4.873 -6.820 1.00 96.50 129 ALA A C 1
ATOM 1023 O O . ALA A 1 129 ? 4.342 -5.398 -7.626 1.00 96.50 129 ALA A O 1
ATOM 1024 N N . ALA A 1 130 ? 2.908 -5.589 -5.904 1.00 95.88 130 ALA A N 1
ATOM 1025 C CA . ALA A 1 130 ? 3.102 -7.023 -5.702 1.00 95.88 130 ALA A CA 1
ATOM 1026 C C . ALA A 1 130 ? 2.604 -7.874 -6.880 1.00 95.88 130 ALA A C 1
ATOM 1028 O O . ALA A 1 130 ? 3.177 -8.931 -7.142 1.00 95.88 130 ALA A O 1
ATOM 1029 N N . GLN A 1 131 ? 1.607 -7.411 -7.644 1.00 94.62 131 GLN A N 1
ATOM 1030 C CA . GLN A 1 131 ? 1.123 -8.120 -8.836 1.00 94.62 131 GLN A CA 1
ATOM 1031 C C . GLN A 1 131 ? 2.232 -8.384 -9.864 1.00 94.62 131 GLN A C 1
ATOM 1033 O O . GLN A 1 131 ? 2.225 -9.425 -10.519 1.00 94.62 131 GLN A O 1
ATOM 1038 N N . SER A 1 132 ? 3.196 -7.469 -10.005 1.00 93.31 132 SER A N 1
ATOM 1039 C CA . SER A 1 132 ? 4.329 -7.632 -10.930 1.00 93.31 132 SER A CA 1
ATOM 1040 C C . SER A 1 132 ? 5.312 -8.729 -10.505 1.00 93.31 132 SER A C 1
ATOM 1042 O O . SER A 1 132 ? 6.036 -9.264 -11.339 1.00 93.31 132 SER A O 1
ATOM 1044 N N . LEU A 1 133 ? 5.303 -9.089 -9.219 1.00 93.44 133 LEU A N 1
ATOM 1045 C CA . LEU A 1 133 ? 6.184 -10.086 -8.615 1.00 93.44 133 LEU A CA 1
ATOM 1046 C C . LEU A 1 133 ? 5.538 -11.477 -8.541 1.00 93.44 133 LEU A C 1
ATOM 1048 O O . LEU A 1 133 ? 6.167 -12.412 -8.046 1.00 93.44 133 LEU A O 1
ATOM 1052 N N . LEU A 1 134 ? 4.284 -11.624 -8.988 1.00 92.62 134 LEU A N 1
ATOM 1053 C CA . LEU A 1 134 ? 3.625 -12.927 -9.041 1.00 92.62 134 LEU A CA 1
ATOM 1054 C C . LEU A 1 134 ? 4.346 -13.837 -10.045 1.00 92.62 134 LEU A C 1
ATOM 1056 O O . LEU A 1 134 ? 4.469 -13.435 -11.212 1.00 92.62 134 LEU A O 1
ATOM 1060 N N . PRO A 1 135 ? 4.773 -15.043 -9.621 1.00 90.00 135 PRO A N 1
ATOM 1061 C CA . PRO A 1 135 ? 5.419 -16.006 -10.506 1.00 90.00 135 PRO A CA 1
ATOM 1062 C C . PRO A 1 135 ? 4.443 -16.500 -11.576 1.00 90.00 135 PRO A C 1
ATOM 1064 O O . PRO A 1 135 ? 3.236 -16.271 -11.492 1.00 90.00 135 PRO A O 1
ATOM 1067 N N . ASP A 1 136 ? 4.952 -17.205 -12.577 1.00 87.06 136 ASP A N 1
ATOM 1068 C CA . ASP A 1 136 ? 4.094 -17.834 -13.574 1.00 87.06 136 ASP A CA 1
ATOM 1069 C C . ASP A 1 136 ? 3.284 -18.993 -12.974 1.00 87.06 136 ASP A C 1
ATOM 1071 O O . ASP A 1 136 ? 3.693 -19.634 -12.005 1.00 87.06 136 ASP A O 1
ATOM 1075 N N . LEU A 1 137 ? 2.131 -19.300 -13.584 1.00 83.19 137 LEU A N 1
ATOM 1076 C CA . LEU A 1 137 ? 1.223 -20.375 -13.144 1.00 83.19 137 LEU A CA 1
ATOM 1077 C C . LEU A 1 137 ? 1.926 -21.732 -12.991 1.00 83.19 137 LEU A C 1
ATOM 1079 O O . LEU A 1 137 ? 1.559 -22.517 -12.123 1.00 83.19 137 LEU A O 1
ATOM 1083 N N . ASN A 1 138 ? 2.946 -21.991 -13.810 1.00 81.00 138 ASN A N 1
ATOM 1084 C CA . ASN A 1 138 ? 3.705 -23.241 -13.793 1.00 81.00 138 ASN A CA 1
ATOM 1085 C C . ASN A 1 138 ? 4.677 -23.344 -12.602 1.00 81.00 138 ASN A C 1
ATOM 1087 O O . ASN A 1 138 ? 5.113 -24.441 -12.269 1.00 81.00 138 ASN A O 1
ATOM 1091 N N . GLU A 1 139 ? 5.015 -22.217 -11.971 1.00 81.50 139 GLU A N 1
ATOM 1092 C CA . GLU A 1 139 ? 5.942 -22.118 -10.834 1.00 81.50 139 GLU A CA 1
ATOM 1093 C C . GLU A 1 139 ? 5.212 -21.817 -9.515 1.00 81.50 139 GLU A C 1
ATOM 1095 O O . GLU A 1 139 ? 5.837 -21.620 -8.468 1.00 81.50 139 GLU A O 1
ATOM 1100 N N . LEU A 1 140 ? 3.878 -21.767 -9.549 1.00 80.06 140 LEU A N 1
ATOM 1101 C CA . LEU A 1 140 ? 3.068 -21.418 -8.396 1.00 80.06 140 LEU A CA 1
ATOM 1102 C C . LEU A 1 140 ? 3.055 -22.562 -7.376 1.00 80.06 140 LEU A C 1
ATOM 1104 O O . LEU A 1 140 ? 2.407 -23.589 -7.565 1.00 80.06 140 LEU A O 1
ATOM 1108 N N . THR A 1 141 ? 3.741 -22.356 -6.257 1.00 81.44 141 THR A N 1
ATOM 1109 C CA . THR A 1 141 ? 3.609 -23.192 -5.061 1.00 81.44 141 THR A CA 1
ATOM 1110 C C . THR A 1 141 ? 2.452 -22.696 -4.188 1.00 81.44 141 THR A C 1
ATOM 1112 O O . THR A 1 141 ? 2.163 -21.498 -4.155 1.00 81.44 141 THR A O 1
ATOM 1115 N N . GLU A 1 142 ? 1.784 -23.600 -3.458 1.00 73.75 142 GLU A N 1
ATOM 1116 C CA . GLU A 1 142 ? 0.686 -23.223 -2.546 1.00 73.75 142 GLU A CA 1
ATOM 1117 C C . GLU A 1 142 ? 1.136 -22.214 -1.470 1.00 73.75 142 GLU A C 1
ATOM 1119 O O . GLU A 1 142 ? 0.388 -21.298 -1.134 1.00 73.75 142 GLU A O 1
ATOM 1124 N N . ASP A 1 143 ? 2.391 -22.301 -1.018 1.00 81.19 143 ASP A N 1
ATOM 1125 C CA . ASP A 1 143 ? 2.987 -21.419 -0.002 1.00 81.19 143 ASP A CA 1
ATOM 1126 C C . ASP A 1 143 ? 3.601 -20.128 -0.571 1.00 81.19 143 ASP A C 1
ATOM 1128 O O . ASP A 1 143 ? 4.485 -19.511 0.035 1.00 81.19 143 ASP A O 1
ATOM 1132 N N . ASN A 1 144 ? 3.176 -19.688 -1.757 1.00 89.31 144 ASN A N 1
ATOM 1133 C CA . ASN A 1 144 ? 3.753 -18.495 -2.354 1.00 89.31 144 ASN A CA 1
ATOM 1134 C C . ASN A 1 144 ? 3.386 -17.223 -1.559 1.00 89.31 144 ASN A C 1
ATOM 1136 O O . ASN A 1 144 ? 2.256 -16.727 -1.598 1.00 89.31 144 ASN A O 1
ATOM 1140 N N . TYR A 1 145 ? 4.380 -16.654 -0.873 1.00 91.69 145 TYR A N 1
ATOM 1141 C CA . TYR A 1 145 ? 4.223 -15.437 -0.074 1.00 91.69 145 TYR A CA 1
ATOM 1142 C C . TYR A 1 145 ? 3.725 -14.239 -0.887 1.00 91.69 145 TYR A C 1
ATOM 1144 O O . TYR A 1 145 ? 2.924 -13.459 -0.378 1.00 91.69 145 TYR A O 1
ATOM 1152 N N . VAL A 1 146 ? 4.155 -14.093 -2.144 1.00 92.50 146 VAL A N 1
ATOM 1153 C CA . VAL A 1 146 ? 3.730 -12.975 -3.000 1.00 92.50 146 VAL A CA 1
ATOM 1154 C C . VAL A 1 146 ? 2.252 -13.104 -3.343 1.00 92.50 146 VAL A C 1
ATOM 1156 O O . VAL A 1 146 ? 1.514 -12.131 -3.206 1.00 92.50 146 VAL A O 1
ATOM 1159 N N . LYS A 1 147 ? 1.792 -14.314 -3.690 1.00 93.69 147 LYS A N 1
ATOM 1160 C CA . LYS A 1 147 ? 0.365 -14.602 -3.886 1.00 93.69 147 LYS A CA 1
ATOM 1161 C C . LYS A 1 147 ? -0.445 -14.212 -2.654 1.00 93.69 147 LYS A C 1
ATOM 1163 O O . LYS A 1 147 ? -1.428 -13.489 -2.775 1.00 93.69 147 LYS A O 1
ATOM 1168 N N . LYS A 1 148 ? 0.008 -14.626 -1.467 1.00 94.25 148 LYS A N 1
ATOM 1169 C CA . LYS A 1 148 ? -0.660 -14.290 -0.206 1.00 94.25 148 LYS A CA 1
ATOM 1170 C C . LYS A 1 148 ? -0.723 -12.781 0.035 1.00 94.25 148 LYS A C 1
ATOM 1172 O O . LYS A 1 148 ? -1.758 -12.291 0.467 1.00 94.25 148 LYS A O 1
ATOM 1177 N N . VAL A 1 149 ? 0.349 -12.041 -0.257 1.00 95.12 149 VAL A N 1
ATOM 1178 C CA . VAL A 1 149 ? 0.365 -10.574 -0.135 1.00 95.12 149 VAL A CA 1
ATOM 1179 C C . VAL A 1 149 ? -0.614 -9.926 -1.113 1.00 95.12 149 VAL A C 1
ATOM 1181 O O . VAL A 1 149 ? -1.352 -9.032 -0.706 1.00 95.12 149 VAL A O 1
ATOM 1184 N N . VAL A 1 150 ? -0.666 -10.374 -2.371 1.00 96.38 150 VAL A N 1
ATOM 1185 C CA . VAL A 1 150 ? -1.626 -9.862 -3.365 1.00 96.38 150 VAL A CA 1
ATOM 1186 C C . VAL A 1 150 ? -3.061 -10.120 -2.907 1.00 96.38 150 VAL A C 1
ATOM 1188 O O . VAL A 1 150 ? -3.850 -9.184 -2.825 1.00 96.38 150 VAL A O 1
ATOM 1191 N N . ASP A 1 151 ? -3.388 -11.353 -2.528 1.00 94.50 151 ASP A N 1
ATOM 1192 C CA . ASP A 1 151 ? -4.751 -11.708 -2.121 1.00 94.50 151 ASP A CA 1
ATOM 1193 C C . ASP A 1 151 ? -5.172 -10.983 -0.834 1.00 94.50 151 ASP A C 1
ATOM 1195 O O . ASP A 1 151 ? -6.264 -10.419 -0.770 1.00 94.50 151 ASP A O 1
ATOM 1199 N N . GLN A 1 152 ? -4.290 -10.927 0.171 1.00 95.62 152 GLN A N 1
ATOM 1200 C CA . GLN A 1 152 ? -4.575 -10.246 1.435 1.00 95.62 152 GLN A CA 1
ATOM 1201 C C . GLN A 1 152 ? -4.744 -8.739 1.232 1.00 95.62 152 GLN A C 1
ATOM 1203 O O . GLN A 1 152 ? -5.706 -8.159 1.722 1.00 95.62 152 GLN A O 1
ATOM 1208 N N . SER A 1 153 ? -3.846 -8.100 0.476 1.00 95.44 153 SER A N 1
ATOM 1209 C CA . SER A 1 153 ? -3.946 -6.661 0.202 1.00 95.44 153 SER A CA 1
ATOM 1210 C C . SER A 1 153 ? -5.196 -6.304 -0.604 1.00 95.44 153 SER A C 1
ATOM 1212 O O . SER A 1 153 ? -5.768 -5.244 -0.369 1.00 95.44 153 SER A O 1
ATOM 1214 N N . HIS A 1 154 ? -5.658 -7.185 -1.499 1.00 97.38 154 HIS A N 1
ATOM 1215 C CA . HIS A 1 154 ? -6.937 -7.021 -2.194 1.00 97.38 154 HIS A CA 1
ATOM 1216 C C . HIS A 1 154 ? -8.125 -7.131 -1.226 1.00 97.38 154 HIS A C 1
ATOM 1218 O O . HIS A 1 154 ? -8.999 -6.266 -1.223 1.00 97.38 154 HIS A O 1
ATOM 1224 N N . GLN A 1 155 ? -8.141 -8.154 -0.366 1.00 96.00 155 GLN A N 1
ATOM 1225 C CA . GLN A 1 155 ? -9.201 -8.334 0.627 1.00 96.00 155 GLN A CA 1
ATOM 1226 C C . GLN A 1 155 ? -9.277 -7.150 1.601 1.00 96.00 155 GLN A C 1
ATOM 1228 O O . GLN A 1 155 ? -10.364 -6.627 1.856 1.00 96.00 155 GLN A O 1
ATOM 1233 N N . ASP A 1 156 ? -8.127 -6.706 2.110 1.00 92.94 156 ASP A N 1
ATOM 1234 C CA . ASP A 1 156 ? -8.029 -5.564 3.017 1.00 92.94 156 ASP A CA 1
ATOM 1235 C C . ASP A 1 156 ? -8.477 -4.271 2.322 1.00 92.94 156 ASP A C 1
ATOM 1237 O O . ASP A 1 156 ? -9.192 -3.468 2.919 1.00 92.94 156 ASP A O 1
ATOM 1241 N N . PHE A 1 157 ? -8.123 -4.090 1.044 1.00 97.06 157 PHE A N 1
ATOM 1242 C CA . PHE A 1 157 ? -8.577 -2.959 0.238 1.00 97.06 157 PHE A CA 1
ATOM 1243 C C . PHE A 1 157 ? -10.108 -2.916 0.132 1.00 97.06 157 PHE A C 1
ATOM 1245 O O . PHE A 1 157 ? -10.704 -1.891 0.459 1.00 97.06 157 PHE A O 1
ATOM 1252 N N . CYS A 1 158 ? -10.763 -4.022 -0.237 1.00 95.25 158 CYS A N 1
ATOM 1253 C CA . CYS A 1 158 ? -12.227 -4.089 -0.336 1.00 95.25 158 CYS A CA 1
ATOM 1254 C C . CYS A 1 158 ? -12.929 -3.902 1.021 1.00 95.25 158 CYS A C 1
ATOM 1256 O O . CYS A 1 158 ? -13.983 -3.264 1.109 1.00 95.25 158 CYS A O 1
ATOM 1258 N N . LEU A 1 159 ? -12.346 -4.442 2.096 1.00 94.50 159 LEU A N 1
ATOM 1259 C CA . LEU A 1 159 ? -12.871 -4.272 3.450 1.00 94.50 159 LEU A CA 1
ATOM 1260 C C . LEU A 1 159 ? -12.822 -2.799 3.875 1.00 94.50 159 LEU A C 1
ATOM 1262 O O . LEU A 1 159 ? -13.825 -2.257 4.341 1.00 94.50 159 LEU A O 1
ATOM 1266 N N . LEU A 1 160 ? -11.670 -2.150 3.693 1.00 93.56 160 LEU A N 1
ATOM 1267 C CA . LEU A 1 160 ? -11.475 -0.742 4.031 1.00 93.56 160 LEU A CA 1
ATOM 1268 C C . LEU A 1 160 ? -12.330 0.175 3.153 1.00 93.56 160 LEU A C 1
ATOM 1270 O O . LEU A 1 160 ? -12.871 1.151 3.665 1.00 93.56 160 LEU A O 1
ATOM 1274 N N . GLU A 1 161 ? -12.512 -0.153 1.872 1.00 95.31 161 GLU A N 1
ATOM 1275 C CA . GLU A 1 161 ? -13.432 0.568 0.986 1.00 95.31 161 GLU A CA 1
ATOM 1276 C C . GLU A 1 161 ? -14.844 0.594 1.571 1.00 95.31 161 GLU A C 1
ATOM 1278 O O . GLU A 1 161 ? -15.450 1.660 1.681 1.00 95.31 161 GLU A O 1
ATOM 1283 N N . THR A 1 162 ? -15.344 -0.571 1.990 1.00 93.94 162 THR A N 1
ATOM 1284 C CA . THR A 1 162 ? -16.680 -0.707 2.582 1.00 93.94 162 THR A CA 1
ATOM 1285 C C . THR A 1 162 ? -16.766 0.097 3.878 1.00 93.94 162 THR A C 1
ATOM 1287 O O . THR A 1 162 ? -17.639 0.949 4.020 1.00 93.94 162 THR A O 1
ATOM 1290 N N . MET A 1 163 ? -15.789 -0.073 4.777 1.00 91.00 163 MET A N 1
ATOM 1291 C CA . MET A 1 163 ? -15.747 0.649 6.053 1.00 91.00 163 MET A CA 1
ATOM 1292 C C . MET A 1 163 ? -15.734 2.168 5.876 1.00 91.00 163 MET A C 1
ATOM 1294 O O . MET A 1 163 ? -16.428 2.858 6.613 1.00 91.00 163 MET A O 1
ATOM 1298 N N . ILE A 1 164 ? -14.953 2.698 4.928 1.00 92.25 164 ILE A N 1
ATOM 1299 C CA . ILE A 1 164 ? -14.847 4.145 4.686 1.00 92.25 164 ILE A CA 1
ATOM 1300 C C . ILE A 1 164 ? -16.089 4.676 3.960 1.00 92.25 164 ILE A C 1
ATOM 1302 O O . ILE A 1 164 ? -16.506 5.808 4.204 1.00 92.25 164 ILE A O 1
ATOM 1306 N N . THR A 1 165 ? -16.691 3.879 3.075 1.00 91.00 165 THR A N 1
ATOM 1307 C CA . THR A 1 165 ? -17.903 4.266 2.335 1.00 91.00 165 THR A CA 1
ATOM 1308 C C . THR A 1 165 ? -19.133 4.318 3.240 1.00 91.00 165 THR A C 1
ATOM 1310 O O . THR A 1 165 ? -19.986 5.178 3.033 1.00 91.00 165 THR A O 1
ATOM 1313 N N . ASP A 1 166 ? -19.180 3.472 4.271 1.00 90.94 166 ASP A N 1
ATOM 1314 C CA . ASP A 1 166 ? -20.257 3.432 5.267 1.00 90.94 166 ASP A CA 1
ATOM 1315 C C . ASP A 1 166 ? -20.168 4.557 6.322 1.00 90.94 166 ASP A C 1
ATOM 1317 O O . ASP A 1 166 ? -21.100 4.753 7.109 1.00 90.94 166 ASP A O 1
ATOM 1321 N N . LEU A 1 167 ? -19.067 5.320 6.360 1.00 89.12 167 LEU A N 1
ATOM 1322 C CA . LEU A 1 167 ? -18.936 6.486 7.241 1.00 89.12 167 LEU A CA 1
ATOM 1323 C C . LEU A 1 167 ? -19.888 7.615 6.827 1.00 89.12 167 LEU A C 1
ATOM 1325 O O . LEU A 1 167 ? -20.270 7.754 5.664 1.00 89.12 167 LEU A O 1
ATOM 1329 N N . GLN A 1 168 ? -20.229 8.491 7.780 1.00 87.12 168 GLN A N 1
ATOM 1330 C CA . GLN A 1 168 ? -20.987 9.693 7.440 1.00 87.12 168 GLN A CA 1
ATOM 1331 C C . GLN A 1 168 ? -20.177 10.584 6.482 1.00 87.12 168 GLN A C 1
ATOM 1333 O O . GLN A 1 168 ? -18.977 10.776 6.703 1.00 87.12 168 GLN A O 1
ATOM 1338 N N . PRO A 1 169 ? -20.816 11.181 5.454 1.00 87.56 169 PRO A N 1
ATOM 1339 C CA . PRO A 1 169 ? -20.120 12.012 4.475 1.00 87.56 169 PRO A CA 1
ATOM 1340 C C . PRO A 1 169 ? -19.310 13.149 5.102 1.00 87.56 169 PRO A C 1
ATOM 1342 O O . PRO A 1 169 ? -18.201 13.404 4.654 1.00 87.56 169 PRO A O 1
ATOM 1345 N N . SER A 1 170 ? -19.802 13.771 6.180 1.00 88.50 170 SER A N 1
ATOM 1346 C CA . SER A 1 170 ? -19.080 14.832 6.896 1.00 88.50 170 SER A CA 1
ATOM 1347 C C . SER A 1 170 ? -17.731 14.359 7.439 1.00 88.50 170 SER A C 1
ATOM 1349 O O . SER A 1 170 ? -16.724 15.031 7.250 1.00 88.50 170 SER A O 1
ATOM 1351 N N . ASP A 1 171 ? -17.674 13.169 8.042 1.00 86.06 171 ASP A N 1
ATOM 1352 C CA . ASP A 1 171 ? -16.435 12.645 8.627 1.00 86.06 171 ASP A CA 1
ATOM 1353 C C . ASP A 1 171 ? -15.412 12.229 7.563 1.00 86.06 171 ASP A C 1
ATOM 1355 O O . ASP A 1 171 ? -14.206 12.227 7.817 1.00 86.06 171 ASP A O 1
ATOM 1359 N N . ARG A 1 172 ? -15.892 11.859 6.371 1.00 86.75 172 ARG A N 1
ATOM 1360 C CA . ARG A 1 172 ? -15.050 11.509 5.226 1.00 86.75 172 ARG A CA 1
ATOM 1361 C C . ARG A 1 172 ? -14.552 12.756 4.501 1.00 86.75 172 ARG A C 1
ATOM 1363 O O . ARG A 1 172 ? -13.369 12.849 4.177 1.00 86.75 172 ARG A O 1
ATOM 1370 N N . ASP A 1 173 ? -15.446 13.703 4.244 1.00 89.81 173 ASP A N 1
ATOM 1371 C CA . ASP A 1 173 ? -15.180 14.843 3.374 1.00 89.81 173 ASP A CA 1
ATOM 1372 C C . ASP A 1 173 ? -14.387 15.949 4.086 1.00 89.81 173 ASP A C 1
ATOM 1374 O O . ASP A 1 173 ? -13.610 16.658 3.447 1.00 89.81 173 ASP A O 1
ATOM 1378 N N . GLU A 1 174 ? -14.508 16.052 5.412 1.00 90.56 174 GLU A N 1
ATOM 1379 C CA . GLU A 1 174 ? -13.718 16.977 6.236 1.00 90.56 174 GLU A CA 1
ATOM 1380 C C . GLU A 1 174 ? -12.356 16.393 6.658 1.00 90.56 174 GLU A C 1
ATOM 1382 O O . GLU A 1 174 ? -11.532 17.089 7.257 1.00 90.56 174 GLU A O 1
ATOM 1387 N N . ASN A 1 175 ? -12.078 15.120 6.348 1.00 91.06 175 ASN A N 1
ATOM 1388 C CA . ASN A 1 175 ? -10.855 14.462 6.793 1.00 91.06 175 ASN A CA 1
ATOM 1389 C C . ASN A 1 175 ? -9.604 15.005 6.061 1.00 91.06 175 ASN A C 1
ATOM 1391 O O . ASN A 1 175 ? -9.560 14.998 4.826 1.00 91.06 175 ASN A O 1
ATOM 1395 N N . PRO A 1 176 ? -8.513 15.364 6.773 1.00 91.69 176 PRO A N 1
ATOM 1396 C CA . PRO A 1 176 ? -7.275 15.848 6.149 1.00 91.69 176 PRO A CA 1
ATOM 1397 C C . PRO A 1 176 ? -6.614 14.864 5.170 1.00 91.69 176 PRO A C 1
ATOM 1399 O O . PRO A 1 176 ? -5.773 15.263 4.364 1.00 91.69 176 PRO A O 1
ATOM 1402 N N . LYS A 1 177 ? -6.934 13.567 5.264 1.00 94.12 177 LYS A N 1
ATOM 1403 C CA . LYS A 1 177 ? -6.398 12.492 4.418 1.00 94.12 177 LYS A CA 1
ATOM 1404 C C . LYS A 1 177 ? -7.337 12.069 3.291 1.00 94.12 177 LYS A C 1
ATOM 1406 O O . LYS A 1 177 ? -6.982 11.154 2.550 1.00 94.12 177 LYS A O 1
ATOM 1411 N N . LYS A 1 178 ? -8.452 12.778 3.082 1.00 94.62 178 LYS A N 1
ATOM 1412 C CA . LYS A 1 178 ? -9.410 12.516 1.997 1.00 94.62 178 LYS A CA 1
ATOM 1413 C C . LYS A 1 178 ? -8.745 12.371 0.628 1.00 94.62 178 LYS A C 1
ATOM 1415 O O . LYS A 1 178 ? -9.083 11.461 -0.115 1.00 94.62 178 LYS A O 1
ATOM 1420 N N . ALA A 1 179 ? -7.748 13.202 0.321 1.00 95.81 179 ALA A N 1
ATOM 1421 C CA . ALA A 1 179 ? -7.045 13.149 -0.962 1.00 95.81 179 ALA A CA 1
ATOM 1422 C C . ALA A 1 179 ? -6.408 11.775 -1.258 1.00 95.81 179 ALA A C 1
ATOM 1424 O O . ALA A 1 179 ? -6.376 11.360 -2.411 1.00 95.81 179 ALA A O 1
ATOM 1425 N N . LEU A 1 180 ? -5.928 11.057 -0.232 1.00 94.44 180 LEU A N 1
ATOM 1426 C CA . LEU A 1 180 ? -5.371 9.708 -0.399 1.00 94.44 180 LEU A CA 1
ATOM 1427 C C . LEU A 1 180 ? -6.465 8.683 -0.700 1.00 94.44 180 LEU A C 1
ATOM 1429 O O . LEU A 1 180 ? -6.272 7.798 -1.529 1.00 94.44 180 LEU A O 1
ATOM 1433 N N . PHE A 1 181 ? -7.618 8.816 -0.042 1.00 95.38 181 PHE A N 1
ATOM 1434 C CA . PHE A 1 181 ? -8.779 7.989 -0.341 1.00 95.38 181 PHE A CA 1
ATOM 1435 C C . PHE A 1 181 ? -9.281 8.241 -1.767 1.00 95.38 181 PHE A C 1
ATOM 1437 O O . PHE A 1 181 ? -9.453 7.286 -2.517 1.00 95.38 181 PHE A O 1
ATOM 1444 N N . ASP A 1 182 ? -9.451 9.507 -2.158 1.00 96.12 182 ASP A N 1
ATOM 1445 C CA . ASP A 1 182 ? -9.934 9.892 -3.488 1.00 96.12 182 ASP A CA 1
ATOM 1446 C C . ASP A 1 182 ? -9.004 9.381 -4.603 1.00 96.12 182 ASP A C 1
ATOM 1448 O O . ASP A 1 182 ? -9.490 8.884 -5.621 1.00 96.12 182 ASP A O 1
ATOM 1452 N N . ASP A 1 183 ? -7.683 9.465 -4.402 1.00 96.81 183 ASP A N 1
ATOM 1453 C CA . ASP A 1 183 ? -6.676 8.935 -5.329 1.00 96.81 183 ASP A CA 1
ATOM 1454 C C . ASP A 1 183 ? -6.802 7.413 -5.485 1.00 96.81 183 ASP A C 1
ATOM 1456 O O . ASP A 1 183 ? -6.946 6.905 -6.599 1.00 96.81 183 ASP A O 1
ATOM 1460 N N . ALA A 1 184 ? -6.841 6.678 -4.371 1.00 96.44 184 ALA A N 1
ATOM 1461 C CA . ALA A 1 184 ? -6.986 5.226 -4.406 1.00 96.44 184 ALA A CA 1
ATOM 1462 C C . ALA A 1 184 ? -8.328 4.794 -5.027 1.00 96.44 184 ALA A C 1
ATOM 1464 O O . ALA A 1 184 ? -8.375 3.878 -5.848 1.00 96.44 184 ALA A O 1
ATOM 1465 N N . TYR A 1 185 ? -9.417 5.478 -4.676 1.00 95.94 185 TYR A N 1
ATOM 1466 C CA . TYR A 1 185 ? -10.765 5.166 -5.143 1.00 95.94 185 TYR A CA 1
ATOM 1467 C C . TYR A 1 185 ? -10.957 5.458 -6.635 1.00 95.94 185 TYR A C 1
ATOM 1469 O O . TYR A 1 185 ? -11.531 4.640 -7.351 1.00 95.94 185 TYR A O 1
ATOM 1477 N N . SER A 1 186 ? -10.466 6.603 -7.113 1.00 96.25 186 SER A N 1
ATOM 1478 C CA . SER A 1 186 ? -10.710 7.055 -8.489 1.00 96.25 186 SER A CA 1
ATOM 1479 C C . SER A 1 186 ? -9.676 6.517 -9.473 1.00 96.25 186 SER A C 1
ATOM 1481 O O . SER A 1 186 ? -10.027 6.189 -10.602 1.00 96.25 186 SER A O 1
ATOM 1483 N N . ASN A 1 187 ? -8.407 6.430 -9.059 1.00 96.75 187 ASN A N 1
ATOM 1484 C CA . ASN A 1 187 ? -7.300 6.139 -9.970 1.00 96.75 187 ASN A CA 1
ATOM 1485 C C . ASN A 1 187 ? -6.756 4.719 -9.822 1.00 96.75 187 ASN A C 1
ATOM 1487 O O . ASN A 1 187 ? -6.248 4.173 -10.794 1.00 96.75 187 ASN A O 1
ATOM 1491 N N . MET A 1 188 ? -6.809 4.122 -8.627 1.00 97.00 188 MET A N 1
ATOM 1492 C CA . MET A 1 188 ? -6.146 2.834 -8.369 1.00 97.00 188 MET A CA 1
ATOM 1493 C C . MET A 1 188 ? -7.102 1.646 -8.344 1.00 97.00 188 MET A C 1
ATOM 1495 O O . MET A 1 188 ? -6.684 0.535 -8.661 1.00 97.00 188 MET A O 1
ATOM 1499 N N . ARG A 1 189 ? -8.371 1.866 -7.995 1.00 96.62 189 ARG A N 1
ATOM 1500 C CA . ARG A 1 189 ? -9.370 0.819 -7.744 1.00 96.62 189 ARG A CA 1
ATOM 1501 C C . ARG A 1 189 ? -9.462 -0.240 -8.843 1.00 96.62 189 ARG A C 1
ATOM 1503 O O . ARG A 1 189 ? -9.480 -1.424 -8.534 1.00 96.62 189 ARG A O 1
ATOM 1510 N N . GLU A 1 190 ? -9.466 0.163 -10.113 1.00 96.56 190 GLU A N 1
ATOM 1511 C CA . GLU A 1 190 ? -9.549 -0.766 -11.257 1.00 96.56 190 GLU A CA 1
ATOM 1512 C C . GLU A 1 190 ? -8.302 -1.654 -11.422 1.00 96.56 190 GLU A C 1
ATOM 1514 O O . GLU A 1 190 ? -8.347 -2.715 -12.053 1.00 96.56 190 GLU A O 1
ATOM 1519 N N . TYR A 1 191 ? -7.176 -1.227 -10.852 1.00 96.81 191 TYR A N 1
ATOM 1520 C CA . TYR A 1 191 ? -5.901 -1.930 -10.924 1.00 96.81 191 TYR A CA 1
ATOM 1521 C C . TYR A 1 191 ? -5.667 -2.853 -9.728 1.00 96.81 191 TYR A C 1
ATOM 1523 O O . TYR A 1 191 ? -4.820 -3.738 -9.829 1.00 96.81 191 TYR A O 1
ATOM 1531 N N . VAL A 1 192 ? -6.402 -2.697 -8.622 1.00 97.31 192 VAL A N 1
ATOM 1532 C CA . VAL A 1 192 ? -6.298 -3.581 -7.452 1.00 97.31 192 VAL A CA 1
ATOM 1533 C C . VAL A 1 192 ? -7.023 -4.894 -7.742 1.00 97.31 192 VAL A C 1
ATOM 1535 O O . VAL A 1 192 ? -8.241 -4.926 -7.897 1.00 97.31 192 VAL A O 1
ATOM 1538 N N . LYS A 1 193 ? -6.279 -5.998 -7.810 1.00 96.75 193 LYS A N 1
ATOM 1539 C CA . LYS A 1 193 ? -6.778 -7.307 -8.253 1.00 96.75 193 LYS A CA 1
ATOM 1540 C C . LYS A 1 193 ? -6.334 -8.409 -7.298 1.00 96.75 193 LYS A C 1
ATOM 1542 O O . LYS A 1 193 ? -5.257 -8.328 -6.703 1.00 96.75 193 LYS A O 1
ATOM 1547 N N . ASP A 1 194 ? -7.148 -9.452 -7.181 1.00 96.06 194 ASP A N 1
ATOM 1548 C CA . ASP A 1 194 ? -6.729 -10.710 -6.567 1.00 96.06 194 ASP A CA 1
ATOM 1549 C C . ASP A 1 194 ? -5.831 -11.503 -7.532 1.00 96.06 194 ASP A C 1
ATOM 1551 O O . ASP A 1 194 ? -5.785 -11.248 -8.742 1.00 96.06 194 ASP A O 1
ATOM 1555 N N . SER A 1 195 ? -5.100 -12.489 -7.012 1.00 93.44 195 SER A N 1
ATOM 1556 C CA . SER A 1 195 ? -4.204 -13.299 -7.841 1.00 93.44 195 SER A CA 1
ATOM 1557 C C . SER A 1 195 ? -4.948 -14.029 -8.967 1.00 93.44 195 SER A C 1
ATOM 1559 O O . SER A 1 195 ? -4.432 -14.118 -10.081 1.00 93.44 195 SER A O 1
ATOM 1561 N N . THR A 1 196 ? -6.186 -14.472 -8.731 1.00 92.94 196 THR A N 1
ATOM 1562 C CA . THR A 1 196 ? -7.036 -15.133 -9.736 1.00 92.94 196 THR A CA 1
ATOM 1563 C C . THR A 1 196 ? -7.315 -14.227 -10.937 1.00 92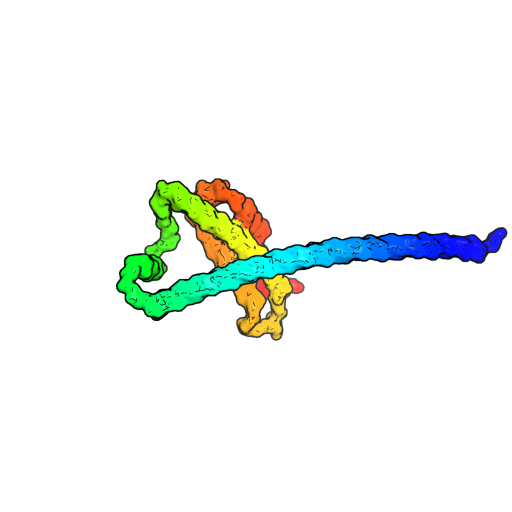.94 196 THR A C 1
ATOM 1565 O O . THR A 1 196 ? -7.153 -14.633 -12.094 1.00 92.94 196 THR A O 1
ATOM 1568 N N . THR A 1 197 ? -7.695 -12.973 -10.685 1.00 94.12 197 THR A N 1
ATOM 1569 C CA . THR A 1 197 ? -7.965 -11.984 -11.734 1.00 94.12 197 THR A CA 1
ATOM 1570 C C . THR A 1 197 ? -6.681 -11.587 -12.460 1.00 94.12 197 THR A C 1
A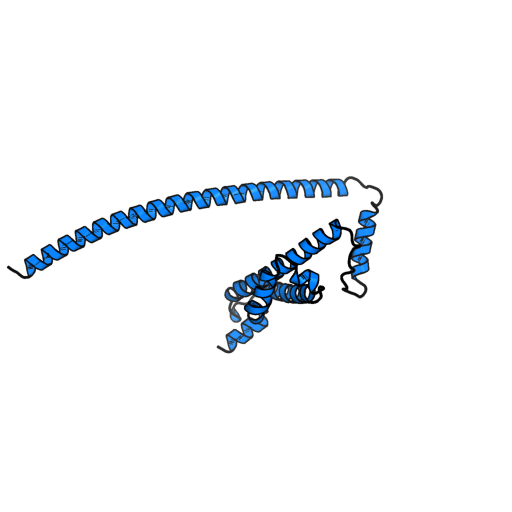TOM 1572 O O . THR A 1 197 ? -6.696 -11.344 -13.666 1.00 94.12 197 THR A O 1
ATOM 1575 N N . VAL A 1 198 ? -5.535 -11.552 -11.778 1.00 92.75 198 VAL A N 1
ATOM 1576 C CA . VAL A 1 198 ? -4.248 -11.291 -12.443 1.00 92.75 198 VAL A CA 1
ATOM 1577 C C . VAL A 1 198 ? -3.895 -12.419 -13.412 1.00 92.75 198 VAL A C 1
ATOM 1579 O O . VAL A 1 198 ? -3.583 -12.148 -14.572 1.00 92.75 198 VAL A O 1
ATOM 1582 N N . TYR A 1 199 ? -3.989 -13.677 -12.978 1.00 92.50 199 TYR A N 1
ATOM 1583 C CA . TYR A 1 199 ? -3.657 -14.826 -13.823 1.00 92.50 199 TYR A CA 1
ATOM 1584 C C . TYR A 1 199 ? -4.595 -14.981 -15.018 1.00 92.50 199 TYR A C 1
ATOM 1586 O O . TYR A 1 199 ? -4.126 -15.252 -16.121 1.00 92.50 199 TYR A O 1
ATOM 1594 N N . SER A 1 200 ? -5.897 -14.757 -14.831 1.00 91.50 200 SER A N 1
ATOM 1595 C CA . SER A 1 200 ? -6.864 -14.799 -15.938 1.00 91.50 200 SER A CA 1
ATOM 1596 C C . SER A 1 200 ? -6.627 -13.711 -16.991 1.00 91.50 200 SER A C 1
ATOM 1598 O O . SER A 1 200 ? -6.867 -13.951 -18.169 1.00 91.50 200 SER A O 1
ATOM 1600 N N . ASN A 1 201 ? -6.106 -12.544 -16.601 1.00 89.31 201 ASN A N 1
ATOM 1601 C CA . ASN A 1 201 ? -5.723 -11.500 -17.555 1.00 89.31 201 ASN A CA 1
ATOM 1602 C C . ASN A 1 201 ? -4.435 -11.855 -18.317 1.00 89.31 201 ASN A C 1
ATOM 1604 O O . ASN A 1 201 ? -4.335 -11.561 -19.503 1.00 89.31 201 ASN A O 1
ATOM 1608 N N . ARG A 1 202 ? -3.464 -12.508 -17.660 1.00 85.88 202 ARG A N 1
ATOM 1609 C CA . ARG A 1 202 ? -2.199 -12.928 -18.293 1.00 85.88 202 ARG A CA 1
ATOM 1610 C C . ARG A 1 202 ? -2.384 -14.030 -19.337 1.00 85.88 202 ARG A C 1
ATOM 1612 O O . ARG A 1 202 ? -1.598 -14.105 -20.268 1.00 85.88 202 ARG A O 1
ATOM 1619 N N . THR A 1 203 ? -3.392 -14.889 -19.193 1.00 76.25 203 THR A N 1
ATOM 1620 C CA . THR A 1 203 ? -3.661 -15.971 -20.157 1.00 76.25 203 THR A CA 1
ATOM 1621 C C . THR A 1 203 ? -4.407 -15.512 -21.410 1.00 76.25 203 THR A C 1
ATOM 1623 O O . THR A 1 203 ? -4.501 -16.279 -22.365 1.00 76.25 203 THR A O 1
ATOM 1626 N N . GLN A 1 204 ? -4.948 -14.288 -21.421 1.00 66.38 204 GLN A N 1
ATOM 1627 C CA . GLN A 1 204 ? -5.644 -13.705 -22.576 1.00 66.38 204 GLN A CA 1
ATOM 1628 C C . GLN A 1 204 ? -4.724 -12.901 -23.509 1.00 66.38 204 GLN A C 1
ATOM 1630 O O . GLN A 1 204 ? -5.130 -12.587 -24.628 1.00 66.38 204 GLN A O 1
ATOM 1635 N N . THR A 1 205 ? -3.515 -12.567 -23.053 1.00 55.47 205 THR A N 1
ATOM 1636 C CA . THR A 1 205 ? -2.447 -11.911 -23.828 1.00 55.47 205 THR A CA 1
ATOM 1637 C C . THR A 1 205 ? -1.467 -12.922 -24.391 1.00 55.47 205 THR A C 1
ATOM 1639 O O . THR A 1 205 ? -1.103 -12.774 -25.578 1.00 55.47 205 THR A O 1
#

Secondary structure (DSSP, 8-state):
--HHHHHHHHHHHHHHHHHHHHHHHHHHHHHHHHHHHHHHHHHHHHHHHHHHHHHHHHHHHHHHHHHHHH---S--HHHHHHHHHHHGGGSS----------HHHHHHHHHHHHHHHHHHHHHHHHHHHHHTTPPPGGG--TT-HHHHHHHHHHHHHHHHHHHHHTS-HHHHHT-TTHHHHHHIIIIIGGG---HHHHHHHHT--

Foldseek 3Di:
DDPVVVVVVVVVVVVVVVVVVVVVVVVVVVVVVVVVVVVVVVVVVVVVVVVVVVVVVVVVVVVVVVCPVPDPDDDDVVVVVVVVVVVVVVDDDPDPPQPPPDPVSVVVLLVVLLVLLVLLLVLLVQLLVLLVVDDAPVPDDPPDPSLVSNQVSLVSNVVSVVVNVPDDPCSLVVRPSNVSNCCCVPPRVVSRDHNVVSNVVVVVD

Organism: NCBI:txid2093353

pLDDT: mean 83.04, std 15.77, range [41.31, 98.12]

Sequence (205 aa):
MNNVETINLLASISSLVLAILAIYISLYFFRSSKDSEKKVEIALKGIETQTNSLDKLITRILERFTRYATSPRQADEVSLLLLQMIESRNNTDTRLDTPDSSATNQVLRTDLISSYMVLYHYCAVTNIAAQSLLPDLNELTEDNYVKKVVDQSHQDFCLLETMITDLQPSDRDENPKKALFDDAYSNMREYVKDSTTVYSNRTQT